Protein AF-A0A4Q2M142-F1 (afdb_monomer)

Radius of gyration: 20.96 Å; Cα contacts (8 Å, |Δi|>4): 551; chains: 1; bounding box: 57×45×63 Å

InterPro domains:
  IPR011201 Zinc-ribbon domain, bacteria [PF10005] (4-83)
  IPR031321 Uncharacterised conserved protein UCP012641, putative zinc-binding metallo-peptidase [PF15887] (95-340)
  IPR031321 Uncharacterised conserved protein UCP012641, putative zinc-binding metallo-peptidase [PIRSF012641] (1-343)

Sequence (344 aa):
MRIFACPGCSRVVYYDNLSCLACGTELAYDRENVALVAVVGERYRAAGGVRRRCMNTIAGCNWLTADDEASECFSCLLTRSRPVEGEQNIFDWLAETSHAKRWLIFQLDELGLPIVSHRDKPNGGLAFDLDATTDDHRVMIGHMNGVITIDLSEAQDSHREALRVLLGEAYRTMLGHFRHEIGHYYWMTLVASDPARLEAFRERFGDERQDYGQALTAHYSGGVAAWQHDHISQYATTHPWEDFAETFAHYLHICGTLQSAGAFGLSMAGPGEELGARGSLTSHPTLTPQSAASVRDILAEWQPLALALNLVNRSLGKGDLYPFTIADPVVEKLEYVHRLVSGR

Organism: NCBI:txid592376

Solvent-accessible surface area (backbone atoms only — not comparable to full-atom values): 18964 Å² total; per-residue (Å²): 86,64,71,42,53,36,76,84,77,62,46,84,37,54,79,81,42,55,44,39,94,86,80,64,46,35,30,28,33,35,76,91,76,73,39,56,40,68,39,64,82,60,40,35,82,50,97,93,44,61,28,21,53,23,70,52,53,72,37,64,47,39,34,39,22,68,74,55,90,82,37,52,14,74,69,56,62,29,45,77,41,61,79,90,72,80,58,71,66,58,42,52,20,41,19,54,46,42,46,32,50,48,51,49,51,52,53,38,56,74,54,67,49,91,83,53,41,25,88,82,33,74,86,58,12,41,29,30,36,40,41,64,53,49,100,92,40,80,62,77,66,47,71,57,70,30,33,34,35,45,46,32,52,49,57,40,65,70,54,32,51,51,48,25,60,74,72,69,48,92,76,78,48,64,49,54,51,55,34,26,51,49,24,49,44,45,41,58,72,70,23,71,83,35,72,70,49,39,50,60,42,33,79,71,48,40,72,68,86,55,60,63,70,59,32,49,50,48,53,77,73,49,77,89,68,96,33,66,65,61,32,67,43,72,67,27,72,40,39,29,60,41,32,47,10,47,42,39,19,48,51,50,51,52,55,38,48,37,26,27,35,16,55,73,65,46,65,41,82,39,76,62,74,85,69,72,65,92,72,84,45,35,22,74,40,45,67,66,81,66,71,86,56,52,60,67,58,55,44,53,37,41,53,36,47,46,51,48,50,21,52,54,31,42,75,72,76,43,67,58,81,62,86,64,54,82,28,71,55,33,50,55,49,41,39,52,49,49,28,66,57,58,75,100

Structure (mmCIF, N/CA/C/O backbone):
data_AF-A0A4Q2M142-F1
#
_entry.id   AF-A0A4Q2M142-F1
#
loop_
_atom_site.group_PDB
_atom_site.id
_atom_site.type_symbol
_atom_site.label_atom_id
_atom_site.label_alt_id
_atom_site.label_comp_id
_atom_site.label_asym_id
_atom_site.label_entity_id
_atom_site.label_seq_id
_atom_site.pdbx_PDB_ins_code
_atom_site.Cartn_x
_atom_site.Cartn_y
_atom_site.Cartn_z
_atom_site.occupancy
_atom_site.B_iso_or_equiv
_atom_site.auth_seq_id
_atom_site.auth_comp_id
_atom_site.auth_asym_id
_atom_site.auth_atom_id
_atom_site.pdbx_PDB_model_num
ATOM 1 N N . MET A 1 1 ? -8.307 2.666 -3.058 1.00 70.38 1 MET A N 1
ATOM 2 C CA . MET A 1 1 ? -9.146 3.099 -1.925 1.00 70.38 1 MET A CA 1
ATOM 3 C C . MET A 1 1 ? -10.568 2.673 -2.208 1.00 70.38 1 MET A C 1
ATOM 5 O O . MET A 1 1 ? -11.152 3.110 -3.193 1.00 70.38 1 MET A O 1
ATOM 9 N N . ARG A 1 2 ? -11.097 1.772 -1.383 1.00 76.19 2 ARG A N 1
ATOM 10 C CA . ARG A 1 2 ? -12.457 1.247 -1.514 1.00 76.19 2 ARG A CA 1
ATOM 11 C C . ARG A 1 2 ? -13.441 2.173 -0.793 1.00 76.19 2 ARG A C 1
ATOM 13 O O . ARG A 1 2 ? -13.097 2.750 0.238 1.00 76.19 2 ARG A O 1
ATOM 20 N N . ILE A 1 3 ? -14.649 2.308 -1.334 1.00 88.81 3 ILE A N 1
ATOM 21 C CA . ILE A 1 3 ? -15.764 2.982 -0.658 1.00 88.81 3 ILE A CA 1
ATOM 22 C C . ILE A 1 3 ? -16.661 1.965 0.042 1.00 88.81 3 ILE A C 1
ATOM 24 O O . ILE A 1 3 ? -16.737 0.804 -0.362 1.00 88.81 3 ILE A O 1
ATOM 28 N N . PHE A 1 4 ? -17.368 2.419 1.068 1.00 92.44 4 PHE A N 1
ATOM 29 C CA . PHE A 1 4 ? -18.295 1.612 1.853 1.00 92.44 4 PHE A CA 1
ATOM 30 C C . PHE A 1 4 ? -19.654 2.310 1.943 1.00 92.44 4 PHE A C 1
ATOM 32 O O . PHE A 1 4 ? -19.781 3.503 1.666 1.00 92.44 4 PHE A O 1
ATOM 39 N N . ALA A 1 5 ? -20.680 1.566 2.349 1.00 93.69 5 ALA A N 1
ATOM 40 C CA . ALA A 1 5 ? -22.002 2.113 2.628 1.00 93.69 5 ALA A CA 1
ATOM 41 C C . ALA A 1 5 ? -22.214 2.214 4.140 1.00 93.69 5 ALA A C 1
ATOM 43 O O . ALA A 1 5 ? -21.943 1.267 4.876 1.00 93.69 5 ALA A O 1
ATOM 44 N N . CYS A 1 6 ? -22.722 3.354 4.608 1.00 96.00 6 CYS A N 1
ATOM 45 C CA . CYS A 1 6 ? -23.055 3.538 6.011 1.00 96.00 6 CYS A CA 1
ATOM 46 C C . CYS A 1 6 ? -24.149 2.534 6.421 1.00 96.00 6 CYS A C 1
ATOM 48 O O . CYS A 1 6 ? -25.214 2.527 5.802 1.00 96.00 6 CYS A O 1
ATOM 50 N N . PRO A 1 7 ? -23.966 1.753 7.496 1.00 95.19 7 PRO A N 1
ATOM 51 C CA . PRO A 1 7 ? -24.975 0.797 7.955 1.00 95.19 7 PRO A CA 1
ATOM 52 C C . PRO A 1 7 ? -26.251 1.465 8.497 1.00 95.19 7 PRO A C 1
ATOM 54 O O . PRO A 1 7 ? -27.280 0.807 8.594 1.00 95.19 7 PRO A O 1
ATOM 57 N N . GLY A 1 8 ? -26.203 2.757 8.847 1.00 94.94 8 GLY A N 1
ATOM 58 C CA . GLY A 1 8 ? -27.357 3.505 9.356 1.00 94.94 8 GLY A CA 1
ATOM 59 C C . GLY A 1 8 ? -28.208 4.189 8.279 1.00 94.94 8 GLY A C 1
ATOM 60 O O . GLY A 1 8 ? -29.423 4.266 8.424 1.00 94.94 8 GLY A O 1
ATOM 61 N N . CYS A 1 9 ? -27.594 4.701 7.204 1.00 96.69 9 CYS A N 1
ATOM 62 C CA . CYS A 1 9 ? -28.306 5.484 6.177 1.00 96.69 9 CYS A CA 1
ATOM 63 C C . CYS A 1 9 ? -27.919 5.169 4.723 1.00 96.69 9 CYS A C 1
ATOM 65 O O . CYS A 1 9 ? -28.347 5.873 3.809 1.00 96.69 9 CYS A O 1
ATOM 67 N N . SER A 1 10 ? -27.070 4.164 4.500 1.00 96.00 10 SER A N 1
ATOM 68 C CA . SER A 1 10 ? -26.604 3.698 3.184 1.00 96.00 10 SER A CA 1
ATOM 69 C C . SER A 1 10 ? -25.860 4.724 2.323 1.00 96.00 10 SER A C 1
ATOM 71 O O . SER A 1 10 ? -25.532 4.432 1.175 1.00 96.00 10 SER A O 1
ATOM 73 N N . ARG A 1 11 ? -25.535 5.911 2.850 1.00 95.00 11 ARG A N 1
ATOM 74 C CA . ARG A 1 11 ? -24.665 6.860 2.146 1.00 95.00 11 ARG A CA 1
ATOM 75 C C . ARG A 1 11 ? -23.236 6.348 2.058 1.00 95.00 11 ARG A C 1
ATOM 77 O O . ARG A 1 11 ? -22.777 5.624 2.941 1.00 95.00 11 ARG A O 1
ATOM 84 N N . VAL A 1 12 ? -22.539 6.793 1.015 1.00 92.88 12 VAL A N 1
ATOM 85 C CA . VAL A 1 12 ? -21.111 6.534 0.836 1.00 92.88 12 VAL A CA 1
ATOM 86 C C . VAL A 1 12 ? -20.342 7.062 2.042 1.00 92.88 12 VAL A C 1
ATOM 88 O O . VAL A 1 12 ? -20.510 8.212 2.452 1.00 92.88 12 VAL A O 1
ATOM 91 N N . VAL A 1 13 ? -19.510 6.195 2.598 1.00 94.19 13 VAL A N 1
ATOM 92 C CA . VAL A 1 13 ? -18.534 6.492 3.640 1.00 94.19 13 VAL A CA 1
ATOM 93 C C . VAL A 1 13 ? -17.187 5.925 3.209 1.00 94.19 13 VAL A C 1
ATOM 95 O O . VAL A 1 13 ? -17.100 4.958 2.448 1.00 94.19 13 VAL A O 1
ATOM 98 N N . TYR A 1 14 ? -16.129 6.562 3.677 1.00 90.06 14 TYR A N 1
ATOM 99 C CA . TYR A 1 14 ? -14.757 6.200 3.368 1.00 90.06 14 TYR A CA 1
ATOM 100 C C . TYR A 1 14 ? -14.193 5.330 4.476 1.00 90.06 14 TYR A C 1
ATOM 102 O O . TYR A 1 14 ? -14.593 5.455 5.632 1.00 90.06 14 TYR A O 1
ATOM 110 N N . TYR A 1 15 ? -13.245 4.480 4.102 1.00 88.94 15 TYR A N 1
ATOM 111 C CA . TYR A 1 15 ? -12.571 3.516 4.968 1.00 88.94 15 TYR A CA 1
ATOM 112 C C . TYR A 1 15 ? -12.153 4.064 6.340 1.00 88.94 15 TYR A C 1
ATOM 114 O O . TYR A 1 15 ? -12.288 3.364 7.338 1.00 88.94 15 TYR A O 1
ATOM 122 N N . ASP A 1 16 ? -11.721 5.323 6.405 1.00 87.31 16 ASP A N 1
ATOM 123 C CA . ASP A 1 16 ? -11.182 5.949 7.619 1.00 87.31 16 ASP A CA 1
ATOM 124 C C . ASP A 1 16 ? -12.189 6.818 8.369 1.00 87.31 16 ASP A C 1
ATOM 126 O O . ASP A 1 16 ? -11.855 7.461 9.364 1.00 87.31 16 ASP A O 1
ATOM 130 N N . ASN A 1 17 ? -13.440 6.868 7.908 1.00 91.06 17 ASN A N 1
ATOM 131 C CA . ASN A 1 17 ? -14.470 7.592 8.631 1.00 91.06 17 ASN A CA 1
ATOM 132 C C . ASN A 1 17 ? -14.702 6.948 10.006 1.00 91.06 17 ASN A C 1
ATOM 134 O O . ASN A 1 17 ? -14.962 5.751 10.123 1.00 91.06 17 ASN A O 1
ATOM 138 N N . LEU A 1 18 ? -14.637 7.782 11.047 1.00 92.19 18 LEU A N 1
ATOM 139 C CA . LEU A 1 18 ? -15.003 7.434 12.423 1.00 92.19 18 LEU A CA 1
ATOM 140 C C . LEU A 1 18 ? -16.509 7.584 12.667 1.00 92.19 18 LEU A C 1
ATOM 142 O O . LEU A 1 18 ? -17.046 7.016 13.614 1.00 92.19 18 LEU A O 1
ATOM 146 N N . SER A 1 19 ? -17.190 8.358 11.824 1.00 94.81 19 SER A N 1
ATOM 147 C CA . SER A 1 19 ? -18.634 8.545 11.849 1.00 94.81 19 SER A CA 1
ATOM 148 C C . SER A 1 19 ? -19.161 8.919 10.464 1.00 94.81 19 SER A C 1
ATOM 150 O O . SER A 1 19 ? -18.437 9.431 9.606 1.00 94.81 19 SER A O 1
ATOM 152 N N . CYS A 1 20 ? -20.440 8.650 10.221 1.00 96.06 20 CYS A N 1
ATOM 153 C CA . CYS A 1 20 ? -21.113 9.095 9.013 1.00 96.06 20 CYS A CA 1
ATOM 154 C C . CYS A 1 20 ? -21.476 10.578 9.129 1.00 96.06 20 CYS A C 1
ATOM 156 O O . CYS A 1 20 ? -22.291 10.954 9.970 1.00 96.06 20 CYS A O 1
ATOM 158 N N . LEU A 1 21 ? -20.968 11.405 8.214 1.00 94.56 21 LEU A N 1
ATOM 159 C CA . LEU A 1 21 ? -21.246 12.848 8.198 1.00 94.56 21 LEU A CA 1
ATOM 160 C C . LEU A 1 21 ? -22.721 13.204 7.944 1.00 94.56 21 LEU A C 1
ATOM 162 O O . LEU A 1 21 ? -23.119 14.345 8.149 1.00 94.56 21 LEU A O 1
ATOM 166 N N . ALA A 1 22 ? -23.536 12.254 7.475 1.00 96.06 22 ALA A N 1
ATOM 167 C CA . ALA A 1 22 ? -24.938 12.506 7.155 1.00 96.06 22 ALA A CA 1
ATOM 168 C C . ALA A 1 22 ? -25.915 12.143 8.279 1.00 96.06 22 ALA A C 1
ATOM 170 O O . ALA A 1 22 ? -26.899 12.851 8.466 1.00 96.06 22 ALA A O 1
ATOM 171 N N . CYS A 1 23 ? -25.680 11.042 8.997 1.00 96.56 23 CYS A N 1
ATOM 172 C CA . CYS A 1 23 ? -26.588 10.561 10.047 1.00 96.56 23 CYS A CA 1
ATOM 173 C C . CYS A 1 23 ? -25.938 10.455 11.431 1.00 96.56 23 CYS A C 1
ATOM 175 O O . CYS A 1 23 ? -26.609 10.063 12.380 1.00 96.56 23 CYS A O 1
ATOM 177 N N . GLY A 1 24 ? -24.645 10.765 11.558 1.00 95.38 24 GLY A N 1
ATOM 178 C CA . GLY A 1 24 ? -23.914 10.734 12.826 1.00 95.38 24 GLY A CA 1
ATOM 179 C C . GLY A 1 24 ? -23.581 9.336 13.351 1.00 95.38 24 GLY A C 1
ATOM 180 O O . GLY A 1 24 ? -22.983 9.233 14.414 1.00 95.38 24 GLY A O 1
ATOM 181 N N . THR A 1 25 ? -23.937 8.263 12.635 1.00 95.44 25 THR A N 1
ATOM 182 C CA . THR A 1 25 ? -23.614 6.886 13.044 1.00 95.44 25 THR A CA 1
ATOM 183 C C . THR A 1 25 ? -22.111 6.732 13.224 1.00 95.44 25 THR A C 1
ATOM 185 O O . THR A 1 25 ? -21.372 6.965 12.270 1.00 95.44 25 THR A O 1
ATOM 188 N N . GLU A 1 26 ? -21.669 6.330 14.414 1.00 95.12 26 GLU A N 1
ATOM 189 C CA . GLU A 1 26 ? -20.270 6.000 14.683 1.00 95.12 26 GLU A CA 1
ATOM 190 C C . GLU A 1 26 ? -19.879 4.725 13.938 1.00 95.12 26 GLU A C 1
ATOM 192 O O . GLU A 1 26 ? -20.636 3.752 13.899 1.00 95.12 26 GLU A O 1
ATOM 197 N N . LEU A 1 27 ? -18.699 4.743 13.326 1.00 95.19 27 LEU A N 1
ATOM 198 C CA . LEU A 1 27 ? -18.222 3.703 12.429 1.00 95.19 27 LEU A CA 1
ATOM 199 C C . LEU A 1 27 ? -16.926 3.094 12.950 1.00 95.19 27 LEU A C 1
ATOM 201 O O . LEU A 1 27 ? -16.048 3.791 13.465 1.00 95.19 27 LEU A O 1
ATOM 205 N N . ALA A 1 28 ? -16.795 1.789 12.748 1.00 95.12 28 ALA A N 1
ATOM 206 C CA . ALA A 1 28 ? -15.539 1.077 12.904 1.00 95.12 28 ALA A CA 1
ATOM 207 C C . ALA A 1 28 ? -15.357 0.058 11.776 1.00 95.12 28 ALA A C 1
ATOM 209 O O . ALA A 1 28 ? -16.334 -0.470 11.245 1.00 95.12 28 ALA A O 1
ATOM 210 N N . TYR A 1 29 ? -14.110 -0.217 11.407 1.00 95.25 29 TYR A N 1
ATOM 211 C CA . TYR A 1 29 ? -13.764 -1.197 10.388 1.00 95.25 29 TYR A CA 1
ATOM 212 C C . TYR A 1 29 ? -13.650 -2.596 10.990 1.00 95.25 29 TYR A C 1
ATOM 214 O O . TYR A 1 29 ? -12.817 -2.852 11.864 1.00 95.25 29 TYR A O 1
ATOM 222 N N . ASP A 1 30 ? -14.480 -3.508 10.500 1.00 93.81 30 ASP A N 1
ATOM 223 C CA . ASP A 1 30 ? -14.404 -4.930 10.787 1.00 93.81 30 ASP A CA 1
ATOM 224 C C . ASP A 1 30 ? -13.603 -5.637 9.687 1.00 93.81 30 ASP A C 1
ATOM 226 O O . ASP A 1 30 ? -14.109 -5.867 8.586 1.00 93.81 30 ASP A O 1
ATOM 230 N N . ARG A 1 31 ? -12.351 -5.995 9.996 1.00 93.50 31 ARG A N 1
ATOM 231 C CA . ARG A 1 31 ? -11.437 -6.655 9.053 1.00 93.50 31 ARG A CA 1
ATOM 232 C C . ARG A 1 31 ? -11.961 -8.000 8.554 1.00 93.50 31 ARG A C 1
ATOM 234 O O . ARG A 1 31 ? -11.763 -8.310 7.389 1.00 93.50 31 ARG A O 1
ATOM 241 N N . GLU A 1 32 ? -12.621 -8.787 9.403 1.00 90.38 32 GLU A N 1
ATOM 242 C CA . GLU A 1 32 ? -13.073 -10.135 9.016 1.00 90.38 32 GLU A CA 1
ATOM 243 C C . GLU A 1 32 ? -14.214 -10.083 8.002 1.00 90.38 32 GLU A C 1
ATOM 245 O O . GLU A 1 32 ? -14.254 -10.875 7.068 1.00 90.38 32 GLU A O 1
ATOM 250 N N . ASN A 1 33 ? -15.117 -9.118 8.172 1.00 90.88 33 ASN A N 1
ATOM 251 C CA . ASN A 1 33 ? -16.269 -8.934 7.295 1.00 90.88 33 ASN A CA 1
ATOM 252 C C . ASN A 1 33 ? -16.010 -7.925 6.165 1.00 90.88 33 ASN A C 1
ATOM 254 O O . ASN A 1 33 ? -16.901 -7.692 5.350 1.00 90.88 33 ASN A O 1
ATOM 258 N N . VAL A 1 34 ? -14.820 -7.311 6.127 1.00 91.69 34 VAL A N 1
ATOM 259 C CA . VAL A 1 34 ? -14.422 -6.263 5.171 1.00 91.69 34 VAL A CA 1
ATOM 260 C C . VAL A 1 34 ? -15.503 -5.174 5.071 1.00 91.69 34 VAL A C 1
ATOM 262 O O . VAL A 1 34 ? -16.027 -4.868 3.997 1.00 91.69 34 VAL A O 1
ATOM 265 N N . ALA A 1 35 ? -15.890 -4.611 6.221 1.00 92.25 35 ALA A N 1
ATOM 266 C CA . ALA A 1 35 ? -17.031 -3.700 6.317 1.00 92.25 35 ALA A CA 1
ATOM 267 C C . ALA A 1 35 ? -16.822 -2.575 7.337 1.00 92.25 35 ALA A C 1
ATOM 269 O O . ALA A 1 35 ? -16.186 -2.764 8.372 1.00 92.25 35 ALA A O 1
ATOM 270 N N . LEU A 1 36 ? -17.436 -1.416 7.076 1.00 94.50 36 LEU A N 1
ATOM 271 C CA . LEU A 1 36 ? -17.673 -0.404 8.105 1.00 94.50 36 LEU A CA 1
ATOM 272 C C . LEU A 1 36 ? -19.000 -0.693 8.804 1.00 94.50 36 LEU A C 1
ATOM 274 O O . LEU A 1 36 ? -20.058 -0.713 8.174 1.00 94.50 36 LEU A O 1
ATOM 278 N N . VAL A 1 37 ? -18.934 -0.907 10.113 1.00 95.31 37 VAL A N 1
ATOM 279 C CA . VAL A 1 37 ? -20.073 -1.290 10.950 1.00 95.31 37 VAL A CA 1
ATOM 280 C C . VAL A 1 37 ? -20.431 -0.177 11.928 1.00 95.31 37 VAL A C 1
ATOM 282 O O . VAL A 1 37 ? -19.585 0.639 12.290 1.00 95.31 37 VAL A O 1
ATOM 285 N N . ALA A 1 38 ? -21.695 -0.146 12.353 1.00 95.00 38 ALA A N 1
ATOM 286 C CA . ALA A 1 38 ? -22.151 0.783 13.377 1.00 95.00 38 ALA A CA 1
ATOM 287 C C . ALA A 1 38 ? -21.672 0.293 14.743 1.00 95.00 38 ALA A C 1
ATOM 289 O O . ALA A 1 38 ? -21.958 -0.844 15.126 1.00 95.00 38 ALA A O 1
ATOM 290 N N . VAL A 1 39 ? -20.985 1.156 15.482 1.00 91.56 39 VAL A N 1
ATOM 291 C CA . VAL A 1 39 ? -20.601 0.892 16.873 1.00 9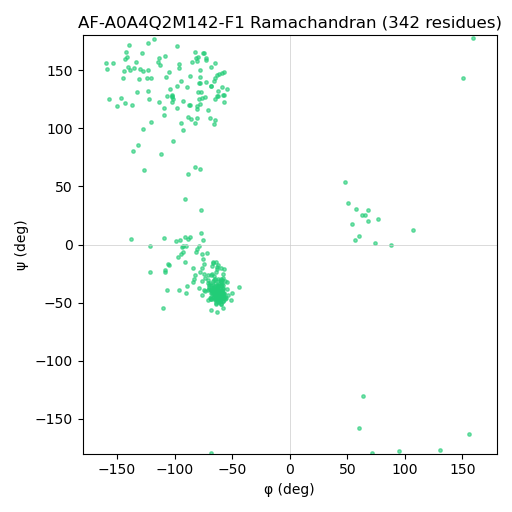1.56 39 VAL A CA 1
ATOM 292 C C . VAL A 1 39 ? -21.486 1.693 17.818 1.00 91.56 39 VAL A C 1
ATOM 294 O O . VAL A 1 39 ? -21.963 2.771 17.471 1.00 91.56 39 VAL A O 1
ATOM 297 N N . VAL A 1 40 ? -21.741 1.142 19.004 1.00 83.94 40 VAL A N 1
ATOM 298 C CA . VAL A 1 40 ? -22.431 1.854 20.086 1.00 83.94 40 VAL A CA 1
ATOM 299 C C . VAL A 1 40 ? -21.475 1.894 21.271 1.00 83.94 40 VAL A C 1
ATOM 301 O O . VAL A 1 40 ? -21.233 0.871 21.918 1.00 83.94 40 VAL A O 1
ATOM 304 N N . GLY A 1 41 ? -20.886 3.067 21.515 1.00 84.12 41 GLY A N 1
ATOM 305 C CA . GLY A 1 41 ? -19.723 3.195 22.389 1.00 84.12 41 GLY A CA 1
ATOM 306 C C . GLY A 1 41 ? -18.525 2.442 21.805 1.00 84.12 41 GLY A C 1
ATOM 307 O O . GLY A 1 41 ? -18.218 2.552 20.621 1.00 84.12 41 GLY A O 1
ATOM 308 N N . GLU A 1 42 ? -17.875 1.615 22.621 1.00 84.69 42 GLU A N 1
ATOM 309 C CA . GLU A 1 42 ? -16.646 0.915 22.223 1.00 84.69 42 GLU A CA 1
ATOM 310 C C . GLU A 1 42 ? -16.874 -0.478 21.629 1.00 84.69 42 GLU A C 1
ATOM 312 O O . GLU A 1 42 ? -15.903 -1.139 21.274 1.00 84.69 42 GLU A O 1
ATOM 317 N N . ARG A 1 43 ? -18.121 -0.964 21.540 1.00 89.12 43 ARG A N 1
ATOM 318 C CA . ARG A 1 43 ? -18.414 -2.365 21.194 1.00 89.12 43 ARG A CA 1
ATOM 319 C C . ARG A 1 43 ? -19.320 -2.521 19.976 1.00 89.12 43 ARG A C 1
ATOM 321 O O . ARG A 1 43 ? -20.207 -1.712 19.710 1.00 89.12 43 ARG A O 1
ATOM 328 N N . TYR A 1 44 ? -19.121 -3.637 19.285 1.00 89.12 44 TYR A N 1
ATOM 329 C CA . TYR A 1 44 ? -19.920 -4.124 18.167 1.00 89.12 44 TYR A CA 1
ATOM 330 C C . TYR A 1 44 ? -20.243 -5.603 18.375 1.00 89.12 44 TYR A C 1
ATOM 332 O O . TYR A 1 44 ? -19.358 -6.403 18.672 1.00 89.12 44 TYR A O 1
ATOM 340 N N . ARG A 1 45 ? -21.510 -5.995 18.217 1.00 87.81 45 ARG A N 1
ATOM 341 C CA . ARG A 1 45 ? -21.909 -7.407 18.257 1.00 87.81 45 ARG A CA 1
ATOM 342 C C . ARG A 1 45 ? -21.896 -7.966 16.836 1.00 87.81 45 ARG A C 1
ATOM 344 O O . ARG A 1 45 ? -22.860 -7.781 16.100 1.00 87.81 45 ARG A O 1
ATOM 351 N N . ALA A 1 46 ? -20.812 -8.647 16.479 1.00 83.06 46 ALA A N 1
ATOM 352 C CA . ALA A 1 46 ? -20.702 -9.395 15.234 1.00 83.06 46 ALA A CA 1
ATOM 353 C C . ALA A 1 46 ? -21.358 -10.782 15.377 1.00 83.06 46 ALA A C 1
ATOM 355 O O . ALA A 1 46 ? -21.595 -11.263 16.489 1.00 83.06 46 ALA A O 1
ATOM 356 N N . ALA A 1 47 ? -21.598 -11.464 14.253 1.00 78.81 47 ALA A N 1
ATOM 357 C CA . ALA A 1 47 ? -22.097 -12.843 14.260 1.00 78.81 47 ALA A CA 1
ATOM 358 C C . ALA A 1 47 ? -21.152 -13.810 15.008 1.00 78.81 47 ALA A C 1
ATOM 360 O O . ALA A 1 47 ? -21.617 -14.723 15.683 1.00 78.81 47 ALA A O 1
ATOM 361 N N . GLY A 1 48 ? -19.836 -13.568 14.939 1.00 78.19 48 GLY A N 1
ATOM 362 C CA . GLY A 1 48 ? -18.794 -14.364 15.602 1.00 78.19 48 GLY A CA 1
ATOM 363 C C . GLY A 1 48 ? -18.463 -13.958 17.044 1.00 78.19 48 GLY A C 1
ATOM 364 O O . GLY A 1 48 ? -17.503 -14.475 17.603 1.00 78.19 48 GLY A O 1
ATOM 365 N N . GLY A 1 49 ? -19.209 -13.026 17.649 1.00 85.69 49 GLY A N 1
ATOM 366 C CA . GLY A 1 49 ? -18.976 -12.567 19.021 1.00 85.69 49 GLY A CA 1
ATOM 367 C C . GLY A 1 49 ? -18.925 -11.049 19.165 1.00 85.69 49 GLY A C 1
ATOM 368 O O . GLY A 1 49 ? -19.149 -10.291 18.220 1.00 85.69 49 GLY A O 1
ATOM 369 N N . VAL A 1 50 ? -18.657 -10.592 20.387 1.00 89.81 50 VAL A N 1
ATOM 370 C CA . VAL A 1 50 ? -18.483 -9.164 20.667 1.00 89.81 50 VAL A CA 1
ATOM 371 C C . VAL A 1 50 ? -17.075 -8.750 20.250 1.00 89.81 50 VAL A C 1
ATOM 373 O O . VAL A 1 50 ? -16.093 -9.406 20.587 1.00 89.81 50 VAL A O 1
ATOM 376 N N . ARG A 1 51 ? -17.000 -7.660 19.495 1.00 91.81 51 ARG A N 1
ATOM 377 C CA . ARG A 1 51 ? -15.772 -6.963 19.123 1.00 91.81 51 ARG A CA 1
ATOM 378 C C . ARG A 1 51 ? -15.765 -5.595 19.763 1.00 91.81 51 ARG A C 1
ATOM 380 O O . ARG A 1 51 ? -16.819 -5.053 20.106 1.00 91.81 51 ARG A O 1
ATOM 387 N N . ARG A 1 52 ? -14.581 -5.014 19.866 1.00 92.06 52 ARG A N 1
ATOM 388 C CA . ARG A 1 52 ? -14.392 -3.673 20.409 1.00 92.06 52 ARG A CA 1
ATOM 389 C C . ARG A 1 52 ? -13.478 -2.830 19.541 1.00 92.06 52 ARG A C 1
ATOM 391 O O . ARG A 1 52 ? -12.684 -3.379 18.782 1.00 92.06 52 ARG A O 1
ATOM 398 N N . ARG A 1 53 ? -13.582 -1.507 19.640 1.00 92.81 53 ARG A N 1
ATOM 399 C CA . ARG A 1 53 ? -12.652 -0.599 18.961 1.00 92.81 53 ARG A CA 1
ATOM 400 C C . ARG A 1 53 ? -11.240 -0.794 19.505 1.00 92.81 53 ARG A C 1
ATOM 402 O O . ARG A 1 53 ? -11.041 -1.080 20.688 1.00 92.81 53 ARG A O 1
ATOM 409 N N . CYS A 1 54 ? -10.267 -0.628 18.619 1.00 93.38 54 CYS A N 1
ATOM 410 C CA . CYS A 1 54 ? -8.865 -0.557 18.993 1.00 93.38 54 CYS A CA 1
ATOM 411 C C . CYS A 1 54 ? -8.637 0.600 19.973 1.00 93.38 54 CYS A C 1
ATOM 413 O O . CYS A 1 54 ? -9.095 1.716 19.732 1.00 93.38 54 CYS A O 1
ATOM 415 N N . MET A 1 55 ? -7.862 0.360 21.029 1.00 91.44 55 MET A N 1
ATOM 416 C CA . MET A 1 55 ? -7.545 1.382 22.033 1.00 91.44 55 MET A CA 1
ATOM 417 C C . MET A 1 55 ? -6.677 2.532 21.502 1.00 91.44 55 MET A C 1
ATOM 419 O O . MET A 1 55 ? -6.532 3.557 22.163 1.00 91.44 55 MET A O 1
ATOM 423 N N . ASN A 1 56 ? -6.050 2.363 20.335 1.00 89.94 56 ASN A N 1
ATOM 424 C CA . ASN A 1 56 ? -5.076 3.309 19.808 1.00 89.94 56 ASN A CA 1
ATOM 425 C C . ASN A 1 56 ? -5.746 4.503 19.101 1.00 89.94 56 ASN A C 1
ATOM 427 O O . ASN A 1 56 ? -5.647 4.676 17.882 1.00 89.94 56 ASN A O 1
ATOM 431 N N . THR A 1 57 ? -6.442 5.321 19.887 1.00 85.94 57 THR A N 1
ATOM 432 C CA . THR A 1 57 ? -7.169 6.510 19.425 1.00 85.94 57 THR A CA 1
ATOM 433 C C . THR A 1 57 ? -6.236 7.624 18.958 1.00 85.94 57 THR A C 1
ATOM 435 O O . THR A 1 57 ? -6.562 8.299 17.988 1.00 85.94 57 THR A O 1
ATOM 438 N N . ILE A 1 58 ? -5.049 7.756 19.567 1.00 87.25 58 ILE A N 1
ATOM 439 C CA . ILE A 1 58 ? -4.002 8.711 19.150 1.00 87.25 58 ILE A CA 1
ATOM 440 C C . ILE A 1 58 ? -3.585 8.459 17.694 1.00 87.25 58 ILE A C 1
ATOM 442 O O . ILE A 1 58 ? -3.422 9.394 16.924 1.00 87.25 58 ILE A O 1
ATOM 446 N N . ALA A 1 59 ? -3.500 7.194 17.271 1.00 87.19 59 ALA A N 1
ATOM 447 C CA . ALA A 1 59 ? -3.213 6.820 15.884 1.00 87.19 59 ALA A CA 1
ATOM 448 C C . ALA A 1 59 ? -4.423 6.962 14.928 1.00 87.19 59 ALA A C 1
ATOM 450 O O . ALA A 1 59 ? -4.408 6.417 13.814 1.00 87.19 59 ALA A O 1
ATOM 451 N N . GLY A 1 60 ? -5.514 7.589 15.383 1.00 89.31 60 GLY A N 1
ATOM 452 C CA . GLY A 1 60 ? -6.771 7.715 14.645 1.00 89.31 60 GLY A CA 1
ATOM 453 C C . GLY A 1 60 ? -7.369 6.364 14.246 1.00 89.31 60 GLY A C 1
ATOM 454 O O . GLY A 1 60 ? -7.945 6.243 13.166 1.00 89.31 60 GLY A O 1
ATOM 455 N N . CYS A 1 61 ? -7.155 5.307 15.038 1.00 93.25 61 CYS A N 1
ATOM 456 C CA . CYS A 1 61 ? -7.555 3.961 14.643 1.00 93.25 61 CYS A CA 1
ATOM 457 C C . CYS A 1 61 ? -9.076 3.779 14.724 1.00 93.25 61 CYS A C 1
ATOM 459 O O . CYS A 1 61 ? -9.693 3.998 15.766 1.00 93.25 61 CYS A O 1
ATOM 461 N N . ASN A 1 62 ? -9.678 3.318 13.626 1.00 93.25 62 ASN A N 1
ATOM 462 C CA . ASN A 1 62 ? -11.097 2.973 13.561 1.00 93.25 62 ASN A CA 1
ATOM 463 C C . ASN A 1 62 ? -11.346 1.462 13.454 1.00 93.25 62 ASN A C 1
ATOM 465 O O . ASN A 1 62 ? -12.482 1.052 13.267 1.00 93.25 62 ASN A O 1
ATOM 469 N N . TRP A 1 63 ? -10.320 0.618 13.546 1.00 95.25 63 TRP A N 1
ATOM 470 C CA . TRP A 1 63 ? -10.487 -0.829 13.409 1.00 95.25 63 TRP A CA 1
ATOM 471 C C . TRP A 1 63 ? -11.041 -1.474 14.678 1.00 95.25 63 TRP A C 1
ATOM 473 O O . TRP A 1 63 ? -10.746 -1.048 15.798 1.00 95.25 63 TRP A O 1
ATOM 483 N N . LEU A 1 64 ? -11.779 -2.561 14.486 1.00 94.31 64 LEU A N 1
ATOM 484 C CA . LEU A 1 64 ? -12.201 -3.459 15.548 1.00 94.31 64 LEU A CA 1
ATOM 485 C C . LEU A 1 64 ? -11.130 -4.511 15.869 1.00 94.31 64 LEU A C 1
ATOM 487 O O . LEU A 1 64 ? -10.280 -4.854 15.045 1.00 94.31 64 LEU A O 1
ATOM 491 N N . THR A 1 65 ? -11.206 -5.036 17.085 1.00 93.12 65 THR A N 1
ATOM 492 C CA . THR A 1 65 ? -10.427 -6.165 17.594 1.00 93.12 65 THR A CA 1
ATOM 493 C C . THR A 1 65 ? -11.307 -7.078 18.453 1.00 93.12 65 THR A C 1
ATOM 495 O O . THR A 1 65 ? -12.471 -6.752 18.725 1.00 93.12 65 THR A O 1
ATOM 498 N N . ALA A 1 66 ? -10.781 -8.238 18.844 1.00 89.12 66 ALA A N 1
ATOM 499 C CA . ALA A 1 66 ? -11.451 -9.133 19.782 1.00 89.12 66 ALA A CA 1
ATOM 500 C C . ALA A 1 66 ? -11.715 -8.416 21.121 1.00 89.12 66 ALA A C 1
ATOM 502 O O . ALA A 1 66 ? -10.960 -7.531 21.520 1.00 89.12 66 ALA A O 1
ATOM 503 N N . ASP A 1 67 ? -12.804 -8.759 21.815 1.00 84.81 67 ASP A N 1
ATOM 504 C CA . ASP A 1 67 ? -13.103 -8.213 23.152 1.00 84.81 67 ASP A CA 1
ATOM 505 C C . ASP A 1 67 ? -12.237 -8.909 24.219 1.00 84.81 67 ASP A C 1
ATOM 507 O O . ASP A 1 67 ? -12.736 -9.653 25.060 1.00 84.81 67 ASP A O 1
ATOM 511 N N . ASP A 1 68 ? -10.919 -8.712 24.126 1.00 81.44 68 ASP A N 1
ATOM 512 C CA . ASP A 1 68 ? -9.908 -9.180 25.074 1.00 81.44 68 ASP A CA 1
ATOM 513 C C . ASP A 1 68 ? -9.140 -8.008 25.720 1.00 81.44 68 ASP A C 1
ATOM 515 O O . ASP A 1 68 ? -9.374 -6.827 25.423 1.00 81.44 68 ASP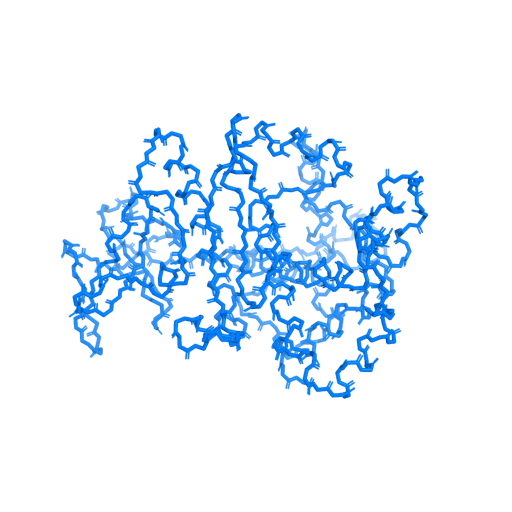 A O 1
ATOM 519 N N . GLU A 1 69 ? -8.245 -8.335 26.656 1.00 64.81 69 GLU A N 1
ATOM 520 C CA . GLU A 1 69 ? -7.473 -7.341 27.411 1.00 64.81 69 GLU A CA 1
ATOM 521 C C . GLU A 1 69 ? -6.399 -6.639 26.562 1.00 64.81 69 GLU A C 1
ATOM 523 O O . GLU A 1 69 ? -6.066 -5.484 26.837 1.00 64.81 69 GLU A O 1
ATOM 528 N N . ALA A 1 70 ? -5.894 -7.275 25.497 1.00 66.75 70 ALA A N 1
ATOM 529 C CA . ALA A 1 70 ? -4.807 -6.734 24.679 1.00 66.75 70 ALA A CA 1
ATOM 530 C C . ALA A 1 70 ? -5.239 -5.494 23.879 1.00 66.75 70 ALA A C 1
ATOM 532 O O . ALA A 1 70 ? -4.411 -4.631 23.605 1.00 66.75 70 ALA A O 1
ATOM 533 N N . SER A 1 71 ? -6.533 -5.365 23.560 1.00 76.25 71 SER A N 1
ATOM 534 C CA . SER A 1 71 ? -7.190 -4.143 23.053 1.00 76.25 71 SER A CA 1
ATOM 535 C C . SER A 1 71 ? -6.620 -3.508 21.763 1.00 76.25 71 SER A C 1
ATOM 537 O O . SER A 1 71 ? -7.108 -2.455 21.340 1.00 76.25 71 SER A O 1
ATOM 539 N N . GLU A 1 72 ? -5.619 -4.100 21.109 1.00 91.31 72 GLU A N 1
ATOM 540 C CA . GLU A 1 72 ? -5.051 -3.630 19.840 1.00 91.31 72 GLU A CA 1
ATOM 541 C C . GLU A 1 72 ? -5.645 -4.404 18.653 1.00 91.31 72 GLU A C 1
ATOM 543 O O . GLU A 1 72 ? -5.782 -5.626 18.688 1.00 91.31 72 GLU A O 1
ATOM 548 N N . CYS A 1 73 ? -6.005 -3.707 17.572 1.00 94.44 73 CYS A N 1
ATOM 549 C CA . CYS A 1 73 ? -6.392 -4.358 16.316 1.00 94.44 73 CYS A CA 1
ATOM 550 C C . CYS A 1 73 ? -5.176 -4.929 15.583 1.00 94.44 73 CYS A C 1
ATOM 552 O O . CYS A 1 73 ? -4.047 -4.512 15.828 1.00 94.44 73 CYS A O 1
ATOM 554 N N . PHE A 1 74 ? -5.413 -5.804 14.602 1.00 95.12 74 PHE A N 1
ATOM 555 C CA . PHE A 1 74 ? -4.348 -6.429 13.809 1.00 95.12 74 PHE A CA 1
ATOM 556 C C . PHE A 1 74 ? -3.327 -5.427 13.240 1.00 95.12 74 PHE A C 1
ATOM 558 O O . PHE A 1 74 ? -2.129 -5.657 13.333 1.00 95.12 74 PHE A O 1
ATOM 565 N N . SER A 1 75 ? -3.769 -4.270 12.733 1.00 95.94 75 SER A N 1
ATOM 566 C CA . SER A 1 75 ? -2.841 -3.238 12.249 1.00 95.94 75 SER A CA 1
ATOM 567 C C . SER A 1 75 ? -1.988 -2.626 13.364 1.00 95.94 75 SER A C 1
ATOM 569 O O . SER A 1 75 ? -0.779 -2.463 13.192 1.00 95.94 75 SER A O 1
ATOM 571 N N . CYS A 1 76 ? -2.581 -2.286 14.511 1.00 95.19 76 CYS A N 1
ATOM 572 C CA . CYS A 1 76 ? -1.844 -1.721 15.643 1.00 95.19 76 CYS A CA 1
ATOM 573 C C . CYS A 1 76 ? -0.905 -2.746 16.290 1.00 95.19 76 CYS A C 1
ATOM 575 O O . CYS A 1 76 ? 0.205 -2.372 16.641 1.00 95.19 76 CYS A O 1
ATOM 577 N N . LEU A 1 77 ? -1.290 -4.026 16.328 1.00 94.31 77 LEU A N 1
ATOM 578 C CA . LEU A 1 77 ? -0.453 -5.131 16.809 1.00 94.31 77 LEU A CA 1
ATOM 579 C C . LEU A 1 77 ? 0.858 -5.275 16.020 1.00 94.31 77 LEU A C 1
ATOM 581 O O . LEU A 1 77 ? 1.867 -5.700 16.585 1.00 94.31 77 LEU A O 1
ATOM 585 N N . LEU A 1 78 ? 0.856 -4.911 14.731 1.00 96.44 78 LEU A N 1
ATOM 586 C CA . LEU A 1 78 ? 2.060 -4.894 13.894 1.00 96.44 78 LEU A CA 1
ATOM 587 C C . LEU A 1 78 ? 2.985 -3.709 14.201 1.00 96.44 78 LEU A C 1
ATOM 589 O O . LEU A 1 78 ? 4.119 -3.716 13.742 1.00 96.44 78 LEU A O 1
ATOM 593 N N . THR A 1 79 ? 2.553 -2.692 14.954 1.00 95.75 79 THR A N 1
ATOM 594 C CA . THR A 1 79 ? 3.478 -1.660 15.440 1.00 95.75 79 THR A CA 1
ATOM 595 C C . THR A 1 79 ? 4.214 -2.179 16.667 1.00 95.75 79 THR A C 1
ATOM 597 O O . THR A 1 79 ? 3.602 -2.504 17.684 1.00 95.75 79 THR A O 1
ATOM 600 N N . ARG A 1 80 ? 5.539 -2.256 16.557 1.00 94.00 80 ARG A N 1
ATOM 601 C CA . ARG A 1 80 ? 6.432 -2.678 17.635 1.00 94.00 80 ARG A CA 1
ATOM 602 C C . ARG A 1 80 ? 6.894 -1.488 18.471 1.00 94.00 80 ARG A C 1
ATOM 604 O O . ARG A 1 80 ? 6.885 -1.593 19.693 1.00 94.00 80 ARG A O 1
ATOM 611 N N . SER A 1 81 ? 7.233 -0.373 17.826 1.00 92.94 81 SER A N 1
ATOM 612 C CA . SER A 1 81 ? 7.631 0.873 18.488 1.00 92.94 81 SER A CA 1
ATOM 613 C C . SER A 1 81 ? 6.880 2.077 17.922 1.00 92.94 81 SER A C 1
ATOM 615 O O . SER A 1 81 ? 6.597 2.126 16.723 1.00 92.94 81 SER A O 1
ATOM 617 N N . ARG A 1 82 ? 6.527 3.023 18.801 1.00 92.56 82 ARG A N 1
ATOM 618 C CA . ARG A 1 82 ? 5.953 4.335 18.468 1.00 92.56 82 ARG A CA 1
ATOM 619 C C . ARG A 1 82 ? 6.128 5.331 19.616 1.00 92.56 82 ARG A C 1
ATOM 621 O O . ARG A 1 82 ? 6.159 4.887 20.767 1.00 92.56 82 ARG A O 1
ATOM 628 N N . PRO A 1 83 ? 6.118 6.647 19.347 1.00 89.12 83 PRO A N 1
ATOM 629 C CA . PRO A 1 83 ? 6.045 7.649 20.401 1.00 89.12 83 PRO A CA 1
ATOM 630 C C . PRO A 1 83 ? 4.788 7.459 21.258 1.00 89.12 83 PRO A C 1
ATOM 632 O O . PRO A 1 83 ? 3.671 7.338 20.740 1.00 89.12 83 PRO A O 1
ATOM 635 N N . VAL A 1 84 ? 4.980 7.412 22.576 1.00 85.50 84 VAL A N 1
ATOM 636 C CA . VAL A 1 84 ? 3.902 7.382 23.586 1.00 85.50 84 VAL A CA 1
ATOM 637 C C . VAL A 1 84 ? 3.731 8.727 24.292 1.00 85.50 84 VAL A C 1
ATOM 639 O O . VAL A 1 84 ? 2.684 8.994 24.873 1.00 85.50 84 VAL A O 1
ATOM 642 N N . GLU A 1 85 ? 4.743 9.581 24.185 1.00 83.12 85 GLU A N 1
ATOM 643 C CA . GLU A 1 85 ? 4.799 10.952 24.676 1.00 83.12 85 GLU A CA 1
ATOM 644 C C . GLU A 1 85 ? 5.414 11.814 23.567 1.00 83.12 85 GLU A C 1
ATOM 646 O O . GLU A 1 85 ? 6.181 11.311 22.742 1.00 83.12 85 GLU A O 1
ATOM 651 N N . GLY A 1 86 ? 5.063 13.095 23.518 1.00 83.06 86 GLY A N 1
ATOM 652 C CA . GLY A 1 86 ? 5.544 14.002 22.482 1.00 83.06 86 GLY A CA 1
ATOM 653 C C . GLY A 1 86 ? 4.654 15.226 22.315 1.00 83.06 86 GLY A C 1
ATOM 654 O O . GLY A 1 86 ? 3.626 15.375 22.978 1.00 83.06 86 GLY A O 1
ATOM 655 N N . GLU A 1 87 ? 5.076 16.110 21.420 1.00 87.75 87 GLU A N 1
ATOM 656 C CA . GLU A 1 87 ? 4.290 17.261 20.986 1.00 87.75 87 GLU A CA 1
ATOM 657 C C . GLU A 1 87 ? 3.122 16.834 20.076 1.00 87.75 87 GLU A C 1
ATOM 659 O O . GLU A 1 87 ? 3.129 15.759 19.473 1.00 87.75 87 GLU A O 1
ATOM 664 N N . GLN A 1 88 ? 2.098 17.688 19.961 1.00 89.62 88 GLN A N 1
ATOM 665 C CA . GLN A 1 88 ? 0.874 17.373 19.210 1.00 89.62 88 GLN A CA 1
ATOM 666 C C . GLN A 1 88 ? 1.145 17.031 17.735 1.00 89.62 88 GLN A C 1
ATOM 668 O O . GLN A 1 88 ? 0.522 16.122 17.197 1.00 89.62 88 GLN A O 1
ATOM 673 N N . ASN A 1 89 ? 2.103 17.707 17.100 1.00 89.50 89 ASN A N 1
ATOM 674 C CA . ASN A 1 89 ? 2.516 17.428 15.722 1.00 89.50 89 ASN A CA 1
ATOM 675 C C . ASN A 1 89 ? 3.010 15.984 15.533 1.00 89.50 89 ASN A C 1
ATOM 677 O O . ASN A 1 89 ? 2.670 15.366 14.531 1.00 89.50 89 ASN A O 1
ATOM 681 N N . ILE A 1 90 ? 3.751 15.418 16.494 1.00 90.12 90 ILE A N 1
ATOM 682 C CA . ILE A 1 90 ? 4.215 14.022 16.434 1.00 90.12 90 ILE A CA 1
ATOM 683 C C . ILE A 1 90 ? 3.015 13.071 16.446 1.00 90.12 90 ILE A C 1
ATOM 685 O O . ILE A 1 90 ? 2.997 12.082 15.712 1.00 90.12 90 ILE A O 1
ATOM 689 N N . PHE A 1 91 ? 1.987 13.371 17.242 1.00 91.56 91 PHE A N 1
ATOM 690 C CA . PHE A 1 91 ? 0.760 12.575 17.264 1.00 91.56 91 PHE A CA 1
ATOM 691 C C . PHE A 1 91 ? -0.067 12.724 15.984 1.00 91.56 91 PHE A C 1
ATOM 693 O O . PHE A 1 91 ? -0.604 11.726 15.501 1.00 91.56 91 PHE A O 1
ATOM 700 N N . ASP A 1 92 ? -0.114 13.917 15.393 1.00 91.56 92 ASP A N 1
ATOM 701 C CA . ASP A 1 92 ? -0.768 14.140 14.101 1.00 91.56 92 ASP A CA 1
ATOM 702 C C . ASP A 1 92 ? -0.060 13.340 12.989 1.00 91.56 92 ASP A C 1
ATOM 704 O O . ASP A 1 92 ? -0.704 12.622 12.217 1.00 91.56 92 ASP A O 1
ATOM 708 N N . TRP A 1 93 ? 1.278 13.358 12.968 1.00 93.50 93 TRP A N 1
ATOM 709 C CA . TRP A 1 93 ? 2.090 12.546 12.056 1.00 93.50 93 TRP A CA 1
ATOM 710 C C . TRP A 1 93 ? 1.913 11.046 12.290 1.00 93.50 93 TRP A C 1
ATOM 712 O O . TRP A 1 93 ? 1.817 10.269 11.335 1.00 93.50 93 TRP A O 1
ATOM 722 N N . LEU A 1 94 ? 1.820 10.619 13.552 1.00 93.75 94 LEU A N 1
ATOM 723 C CA . LEU A 1 94 ? 1.531 9.233 13.906 1.00 93.75 94 LEU A CA 1
ATOM 724 C C . LEU A 1 94 ? 0.159 8.799 13.384 1.00 93.75 94 LEU A C 1
ATOM 726 O O . LEU A 1 94 ? 0.030 7.670 12.903 1.00 93.75 94 LEU A O 1
ATOM 730 N N . ALA A 1 95 ? -0.857 9.661 13.460 1.00 92.94 95 ALA A N 1
ATOM 731 C CA . ALA A 1 95 ? -2.191 9.374 12.947 1.00 92.94 95 ALA A CA 1
ATOM 732 C C . ALA A 1 95 ? -2.191 9.219 11.417 1.00 92.94 95 ALA A C 1
ATOM 734 O O . ALA A 1 95 ? -2.715 8.221 10.911 1.00 92.94 95 ALA A O 1
ATOM 735 N N . GLU A 1 96 ? -1.549 10.134 10.686 1.00 92.94 96 GLU A N 1
ATOM 736 C CA . GLU A 1 96 ? -1.422 10.064 9.222 1.00 92.94 96 GLU A CA 1
ATOM 737 C C . GLU A 1 96 ? -0.615 8.836 8.766 1.00 92.94 96 GLU A C 1
ATOM 739 O O . GLU A 1 96 ? -1.035 8.084 7.880 1.00 92.94 96 GLU A O 1
ATOM 744 N N . THR A 1 97 ? 0.508 8.562 9.430 1.00 95.19 97 THR A N 1
ATOM 745 C CA . THR A 1 97 ? 1.346 7.388 9.149 1.00 95.19 97 THR A CA 1
ATOM 746 C C . THR A 1 97 ? 0.592 6.094 9.438 1.00 95.19 97 THR A C 1
ATOM 748 O O . THR A 1 97 ? 0.576 5.163 8.629 1.00 95.19 97 THR A O 1
ATOM 751 N N . SER A 1 98 ? -0.114 6.033 10.568 1.00 95.44 98 SER A N 1
ATOM 752 C CA . SER A 1 98 ? -0.926 4.870 10.936 1.00 95.44 98 SER A CA 1
ATOM 753 C C . SER A 1 98 ? -2.083 4.646 9.966 1.00 95.44 98 SER A C 1
ATOM 755 O O . SER A 1 98 ? -2.451 3.499 9.704 1.00 95.44 98 SER A O 1
ATOM 757 N N . HIS A 1 99 ? -2.643 5.720 9.414 1.00 93.75 99 HIS A N 1
ATOM 758 C CA . HIS A 1 99 ? -3.643 5.674 8.359 1.00 93.75 99 HIS A CA 1
ATOM 759 C C . HIS A 1 99 ? -3.075 5.070 7.066 1.00 93.75 99 HIS A C 1
ATOM 761 O O . HIS A 1 99 ? -3.629 4.094 6.555 1.00 93.75 99 HIS A O 1
ATOM 767 N N . ALA A 1 100 ? -1.925 5.553 6.586 1.00 95.00 100 ALA A N 1
ATOM 768 C CA . ALA A 1 100 ? -1.246 4.975 5.424 1.00 95.00 100 ALA A CA 1
ATOM 769 C C . ALA A 1 100 ? -0.906 3.485 5.629 1.00 95.00 100 ALA A C 1
ATOM 771 O O . ALA A 1 100 ? -1.171 2.659 4.754 1.00 95.00 100 ALA A O 1
ATOM 772 N N . LYS A 1 101 ? -0.428 3.108 6.820 1.00 97.06 101 LYS A N 1
ATOM 773 C CA . LYS A 1 101 ? -0.176 1.705 7.178 1.00 97.06 101 LYS A CA 1
ATOM 774 C C . LYS A 1 101 ? -1.446 0.848 7.121 1.00 97.06 101 LYS A C 1
ATOM 776 O O . LYS A 1 101 ? -1.422 -0.260 6.589 1.00 97.06 101 LYS A O 1
ATOM 781 N N . ARG A 1 102 ? -2.576 1.325 7.662 1.00 96.12 102 ARG A N 1
ATOM 782 C CA . ARG A 1 102 ? -3.866 0.606 7.587 1.00 96.12 102 ARG A CA 1
ATOM 783 C C . ARG A 1 102 ? -4.339 0.431 6.148 1.00 96.12 102 ARG A C 1
ATOM 785 O O . ARG A 1 102 ? -4.919 -0.609 5.846 1.00 96.12 102 ARG A O 1
ATOM 792 N N . TRP A 1 103 ? -4.087 1.407 5.278 1.00 94.81 103 TRP A N 1
ATOM 793 C CA . TRP A 1 103 ? -4.362 1.283 3.847 1.00 94.81 103 TRP A CA 1
ATOM 794 C C . TRP A 1 103 ? -3.493 0.232 3.169 1.00 94.81 103 TRP A C 1
ATOM 796 O O . TRP A 1 103 ? -4.015 -0.554 2.379 1.00 94.81 103 TRP A O 1
ATOM 806 N N . LEU A 1 104 ? -2.199 0.189 3.496 1.00 96.75 104 LEU A N 1
ATOM 807 C CA . LEU A 1 104 ? -1.318 -0.869 3.016 1.00 96.75 104 LEU A CA 1
ATOM 808 C C . LEU A 1 104 ? -1.859 -2.239 3.443 1.00 96.75 104 LEU A C 1
ATOM 810 O O . LEU A 1 104 ? -2.095 -3.083 2.590 1.00 96.75 104 LEU A O 1
ATOM 814 N N . ILE A 1 105 ? -2.108 -2.451 4.738 1.00 97.00 105 ILE A N 1
ATOM 815 C CA . ILE A 1 105 ? -2.562 -3.754 5.255 1.00 97.00 105 ILE A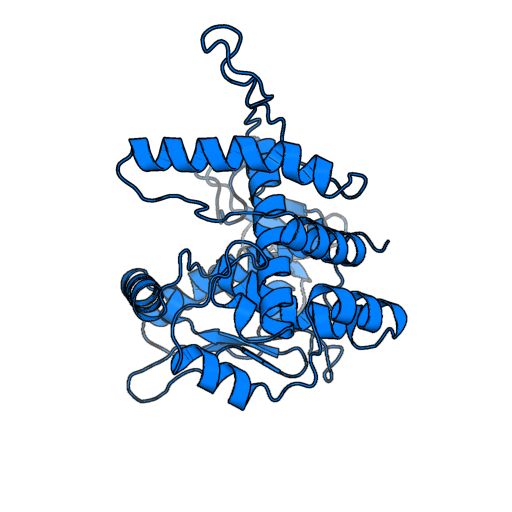 CA 1
ATOM 816 C C . ILE A 1 105 ? -3.884 -4.174 4.607 1.00 97.00 105 ILE A C 1
ATOM 818 O O . ILE A 1 105 ? -4.013 -5.317 4.186 1.00 97.00 105 ILE A O 1
ATOM 822 N N . PHE A 1 106 ? -4.833 -3.245 4.457 1.00 94.62 106 PHE A N 1
ATOM 823 C CA . PHE A 1 106 ? -6.079 -3.502 3.733 1.00 94.62 106 PHE A CA 1
ATOM 824 C C . PHE A 1 106 ? -5.823 -3.976 2.296 1.00 94.62 106 PHE A C 1
ATOM 826 O O . PHE A 1 106 ? -6.433 -4.936 1.835 1.00 94.62 106 PHE A O 1
ATOM 833 N N . GLN A 1 107 ? -4.906 -3.320 1.582 1.00 94.44 107 GLN A N 1
ATOM 834 C CA . GLN A 1 107 ? -4.556 -3.709 0.221 1.00 94.44 107 GLN A CA 1
ATOM 835 C C . GLN A 1 107 ? -3.902 -5.097 0.163 1.00 94.44 107 GLN A C 1
ATOM 837 O O . GLN A 1 107 ? -4.185 -5.859 -0.757 1.00 94.44 107 GLN A O 1
ATOM 842 N N . LEU A 1 108 ? -3.038 -5.427 1.124 1.00 95.75 108 LEU A N 1
ATOM 843 C CA . LEU A 1 108 ? -2.406 -6.744 1.212 1.00 95.75 108 LEU A CA 1
ATOM 844 C C . LEU A 1 108 ? -3.439 -7.848 1.489 1.00 95.75 108 LEU A C 1
ATOM 846 O O . LEU A 1 108 ? -3.376 -8.896 0.850 1.00 95.75 108 LEU A O 1
ATOM 850 N N . ASP A 1 109 ? -4.416 -7.583 2.366 1.00 94.38 109 ASP A N 1
ATOM 851 C CA . ASP A 1 109 ? -5.539 -8.489 2.640 1.00 94.38 109 ASP A CA 1
ATOM 852 C C . ASP A 1 109 ? -6.369 -8.754 1.372 1.00 94.38 109 ASP A C 1
ATOM 854 O O . ASP A 1 109 ? -6.653 -9.906 1.050 1.00 94.38 109 ASP A O 1
ATOM 858 N N . GLU A 1 110 ? -6.710 -7.710 0.606 1.00 90.88 110 GLU A N 1
ATOM 859 C CA . GLU A 1 110 ? -7.470 -7.847 -0.652 1.00 90.88 110 GLU A CA 1
ATOM 860 C C . GLU A 1 110 ? -6.694 -8.622 -1.728 1.00 90.88 110 GLU A C 1
ATOM 862 O O . GLU A 1 110 ? -7.294 -9.290 -2.570 1.00 90.88 110 GLU A O 1
ATOM 867 N N . LEU A 1 111 ? -5.360 -8.545 -1.710 1.00 92.62 111 LEU A N 1
ATOM 868 C CA . LEU A 1 111 ? -4.489 -9.331 -2.585 1.00 92.62 111 LEU A CA 1
ATOM 869 C C . LEU A 1 111 ? -4.255 -10.760 -2.070 1.00 92.62 111 LEU A C 1
ATOM 871 O O . LEU A 1 111 ? -3.644 -11.557 -2.778 1.00 92.62 111 LEU A O 1
ATOM 875 N N . GLY A 1 112 ? -4.728 -11.096 -0.866 1.00 92.81 112 GLY A N 1
ATOM 876 C CA . GLY A 1 112 ? -4.517 -12.403 -0.243 1.00 92.81 112 GLY A CA 1
ATOM 877 C C . GLY A 1 112 ? -3.064 -12.670 0.153 1.00 92.81 112 GLY A C 1
ATOM 878 O O . GLY A 1 112 ? -2.676 -13.828 0.320 1.00 92.81 112 GLY A O 1
ATOM 879 N N . LEU A 1 113 ? -2.246 -11.623 0.288 1.00 94.88 113 LEU A N 1
ATOM 880 C CA . LEU A 1 113 ? -0.845 -11.768 0.662 1.00 94.88 113 LEU A CA 1
ATOM 881 C C . LEU A 1 113 ? -0.718 -12.142 2.146 1.00 94.88 113 LEU A C 1
ATOM 883 O O . LEU A 1 113 ? -1.434 -11.598 2.990 1.00 94.88 113 LEU A O 1
ATOM 887 N N . PRO A 1 114 ? 0.210 -13.046 2.508 1.00 93.81 114 PRO A N 1
ATOM 888 C CA . PRO A 1 114 ? 0.388 -13.438 3.896 1.00 93.81 114 PRO A CA 1
ATOM 889 C C . PRO A 1 114 ? 0.950 -12.272 4.713 1.00 93.81 114 PRO A C 1
ATOM 891 O O . PRO A 1 114 ? 1.901 -11.604 4.299 1.00 93.81 114 PRO A O 1
ATOM 894 N N . ILE A 1 115 ? 0.386 -12.066 5.903 1.00 96.31 115 ILE A N 1
ATOM 895 C CA . ILE A 1 115 ? 0.881 -11.111 6.895 1.00 96.31 115 ILE A CA 1
ATOM 896 C C . ILE A 1 115 ? 1.042 -11.865 8.212 1.00 96.31 115 ILE A C 1
ATOM 898 O O . ILE A 1 115 ? 0.068 -12.115 8.922 1.00 96.31 115 ILE A O 1
ATOM 902 N N . VAL A 1 116 ? 2.275 -12.261 8.523 1.00 95.19 116 VAL A N 1
ATOM 903 C CA . VAL A 1 116 ? 2.612 -12.948 9.777 1.00 95.19 116 VAL A CA 1
ATOM 904 C C . VAL A 1 116 ? 3.261 -11.937 10.703 1.00 95.19 116 VAL A C 1
ATOM 906 O O . VAL A 1 116 ? 4.270 -11.353 10.325 1.00 95.19 116 VAL A O 1
ATOM 909 N N . SER A 1 117 ? 2.712 -11.724 11.898 1.00 95.19 117 SER A N 1
ATOM 910 C CA . SER A 1 117 ? 3.271 -10.758 12.847 1.00 95.19 117 SER A CA 1
ATOM 911 C C . SER A 1 117 ? 4.657 -11.185 13.328 1.00 95.19 117 SER A C 1
ATOM 913 O O . SER A 1 117 ? 4.902 -12.360 13.600 1.00 95.19 117 SER A O 1
ATOM 915 N N . HIS A 1 118 ? 5.553 -10.220 13.521 1.00 93.62 118 HIS A N 1
ATOM 916 C CA . HIS A 1 118 ? 6.824 -10.434 14.215 1.00 93.62 118 HIS A CA 1
ATOM 917 C C . HIS A 1 118 ? 6.623 -10.960 15.647 1.00 93.62 118 HIS A C 1
ATOM 919 O O . HIS A 1 118 ? 7.500 -11.631 16.185 1.00 93.62 118 HIS A O 1
ATOM 925 N N . ARG A 1 119 ? 5.475 -10.689 16.288 1.00 90.88 119 ARG A N 1
ATOM 926 C CA . ARG A 1 119 ? 5.156 -11.268 17.608 1.00 90.88 119 ARG A CA 1
ATOM 927 C C . ARG A 1 119 ? 5.012 -12.794 17.530 1.00 90.88 119 ARG A C 1
ATOM 929 O O . ARG A 1 119 ? 5.494 -13.489 18.418 1.00 90.88 119 ARG A O 1
ATOM 936 N N . ASP A 1 120 ? 4.423 -13.294 16.445 1.00 92.81 120 ASP A N 1
ATOM 937 C CA . ASP A 1 120 ? 4.212 -14.729 16.215 1.00 92.81 120 ASP A CA 1
ATOM 938 C C . ASP A 1 120 ? 5.452 -15.402 15.609 1.00 92.81 120 ASP A C 1
ATOM 940 O O . ASP A 1 120 ? 5.743 -16.566 15.885 1.00 92.81 120 ASP A O 1
ATOM 944 N N . LYS A 1 121 ? 6.210 -14.663 14.789 1.00 93.44 121 LYS A N 1
ATOM 945 C CA . LYS A 1 121 ? 7.456 -15.116 14.163 1.00 93.44 121 LYS A CA 1
ATOM 946 C C . LYS A 1 121 ? 8.562 -14.067 14.353 1.00 93.44 121 LYS A C 1
ATOM 948 O O . LYS A 1 121 ? 8.804 -13.279 13.442 1.00 93.44 121 LYS A O 1
ATOM 953 N N . PRO A 1 122 ? 9.291 -14.078 15.486 1.00 89.12 122 PRO A N 1
ATOM 954 C CA . PRO A 1 122 ? 10.325 -13.074 15.772 1.00 89.12 122 PRO A CA 1
ATOM 955 C C . PRO A 1 122 ? 11.476 -13.003 14.761 1.00 89.12 122 PRO A C 1
ATOM 957 O O . PRO A 1 122 ? 12.158 -11.994 14.682 1.00 89.12 122 PRO A O 1
ATOM 960 N N . ASN A 1 123 ? 11.690 -14.060 13.975 1.00 84.00 123 ASN A N 1
ATOM 961 C CA . ASN A 1 123 ? 12.718 -14.110 12.938 1.00 84.00 123 ASN A CA 1
ATOM 962 C C . ASN A 1 123 ? 12.052 -14.135 11.553 1.00 84.00 123 ASN A C 1
ATOM 964 O O . ASN A 1 123 ? 11.911 -15.199 10.941 1.00 84.00 123 ASN A O 1
ATOM 968 N N . GLY A 1 124 ? 11.594 -12.971 11.083 1.00 86.25 124 GLY A N 1
ATOM 969 C CA . GLY A 1 124 ? 11.028 -12.794 9.738 1.00 86.25 124 GLY A CA 1
ATOM 970 C C . GLY A 1 124 ? 9.509 -12.613 9.663 1.00 86.25 124 GLY A C 1
ATOM 971 O O . GLY A 1 124 ? 8.940 -12.730 8.579 1.00 86.25 124 GLY A O 1
ATOM 972 N N . GLY A 1 125 ? 8.828 -12.377 10.783 1.00 94.69 125 GLY A N 1
ATOM 973 C CA . GLY A 1 125 ? 7.484 -11.800 10.787 1.00 94.69 125 GLY A CA 1
ATOM 974 C C . GLY A 1 125 ? 7.533 -10.278 10.619 1.00 94.69 125 GLY A C 1
ATOM 975 O O . GLY A 1 125 ? 8.549 -9.649 10.902 1.00 94.69 125 GLY A O 1
ATOM 976 N N . LEU A 1 126 ? 6.431 -9.697 10.156 1.00 97.38 126 LEU A N 1
ATOM 977 C CA . LEU A 1 126 ? 6.280 -8.273 9.894 1.00 97.38 126 LEU A CA 1
ATOM 978 C C . LEU A 1 126 ? 6.085 -7.478 11.191 1.00 97.38 126 LEU A C 1
ATOM 980 O O . LEU A 1 126 ? 5.214 -7.802 12.005 1.00 97.38 126 LEU A O 1
ATOM 984 N N . ALA A 1 127 ? 6.848 -6.404 11.350 1.00 97.19 127 ALA A N 1
ATOM 985 C CA . ALA A 1 127 ? 6.603 -5.354 12.333 1.00 97.19 127 ALA A CA 1
ATOM 986 C C . ALA A 1 127 ? 6.926 -3.977 11.751 1.00 97.19 127 ALA A C 1
ATOM 988 O O . ALA A 1 127 ? 7.667 -3.865 10.781 1.00 97.19 127 ALA A O 1
ATOM 989 N N . PHE A 1 128 ? 6.390 -2.940 12.385 1.00 97.19 128 PHE A N 1
ATOM 990 C CA . PHE A 1 128 ? 6.664 -1.548 12.071 1.00 97.19 128 PHE A CA 1
ATOM 991 C C . PHE A 1 128 ? 7.213 -0.823 13.296 1.00 97.19 128 PHE A C 1
ATOM 993 O O . PHE A 1 128 ? 6.553 -0.801 14.341 1.00 97.19 128 PHE A O 1
ATOM 1000 N N . ASP A 1 129 ? 8.374 -0.200 13.145 1.00 95.62 129 ASP A N 1
ATOM 1001 C CA . ASP A 1 129 ? 8.871 0.814 14.066 1.00 95.62 129 ASP A CA 1
ATOM 1002 C C . ASP A 1 129 ? 8.548 2.182 13.466 1.00 95.62 129 ASP A C 1
ATOM 1004 O O . ASP A 1 129 ? 8.964 2.509 12.359 1.00 95.62 129 ASP A O 1
ATOM 1008 N N . LEU A 1 130 ? 7.728 2.954 14.170 1.00 94.69 130 LEU A N 1
ATOM 1009 C CA . LEU A 1 130 ? 7.330 4.291 13.754 1.00 94.69 130 LEU A CA 1
ATOM 1010 C C . LEU A 1 130 ? 8.024 5.264 14.691 1.00 94.69 130 LEU A C 1
ATOM 1012 O O . LEU A 1 130 ? 7.765 5.209 15.886 1.00 94.69 130 LEU A O 1
ATOM 1016 N N . ASP A 1 131 ? 8.891 6.132 14.196 1.00 89.12 131 ASP A N 1
ATOM 1017 C CA . ASP A 1 131 ? 9.588 7.092 15.056 1.00 89.12 131 ASP A CA 1
ATOM 1018 C C . ASP A 1 131 ? 9.753 8.430 14.345 1.00 89.12 131 ASP A C 1
ATOM 1020 O O . ASP A 1 131 ? 9.631 8.485 13.129 1.00 89.12 131 ASP A O 1
ATOM 1024 N N . ALA A 1 132 ? 9.970 9.518 15.074 1.00 84.50 132 ALA A N 1
ATOM 1025 C CA . ALA A 1 132 ? 10.104 10.848 14.488 1.00 84.50 132 ALA A CA 1
ATOM 1026 C C . ALA A 1 132 ? 11.561 11.311 14.517 1.00 84.50 132 ALA A C 1
ATOM 1028 O O . ALA A 1 132 ? 12.178 11.359 15.583 1.00 84.50 132 ALA A O 1
ATOM 1029 N N . THR A 1 133 ? 12.093 11.728 13.366 1.00 81.50 133 THR A N 1
ATOM 1030 C CA . THR A 1 133 ? 13.347 12.489 13.352 1.00 81.50 133 THR A CA 1
ATOM 1031 C C . THR A 1 133 ? 13.164 13.813 14.101 1.00 81.50 133 THR A C 1
ATOM 1033 O O . THR A 1 133 ? 12.211 14.559 13.871 1.00 81.50 133 THR A O 1
ATOM 1036 N N . THR A 1 134 ? 14.108 14.110 14.988 1.00 76.12 134 THR A N 1
ATOM 1037 C CA . THR A 1 134 ? 14.249 15.367 15.728 1.00 76.12 134 THR A CA 1
ATOM 1038 C C . THR A 1 134 ? 15.631 15.972 15.461 1.00 76.12 134 THR A C 1
ATOM 1040 O O . THR A 1 134 ? 16.485 15.349 14.826 1.00 76.12 134 THR A O 1
ATOM 1043 N N . ASP A 1 135 ? 15.884 17.186 15.953 1.00 73.19 135 ASP A N 1
ATOM 1044 C CA . ASP A 1 135 ? 17.191 17.839 15.788 1.00 73.19 135 ASP A CA 1
ATOM 1045 C C . ASP A 1 135 ? 18.347 17.021 16.403 1.00 73.19 135 ASP A C 1
ATOM 1047 O O . ASP A 1 135 ? 19.457 17.016 15.868 1.00 73.19 135 ASP A O 1
ATOM 1051 N N . ASP A 1 136 ? 18.069 16.274 17.478 1.00 72.00 136 ASP A N 1
ATOM 1052 C CA . ASP A 1 136 ? 19.052 15.466 18.211 1.00 72.00 136 ASP A CA 1
ATOM 1053 C C . ASP A 1 136 ? 19.059 13.980 17.800 1.00 72.00 136 ASP A C 1
ATOM 1055 O O . ASP A 1 136 ? 19.959 13.228 18.189 1.00 72.00 136 ASP A O 1
ATOM 1059 N N . HIS A 1 137 ? 18.072 13.526 17.019 1.00 74.56 137 HIS A N 1
ATOM 1060 C CA . HIS A 1 137 ? 17.909 12.121 16.647 1.00 74.56 137 HIS A CA 1
ATOM 1061 C C . HIS A 1 137 ? 17.410 11.962 15.211 1.00 74.56 137 HIS A C 1
ATOM 1063 O O . HIS A 1 137 ? 16.322 12.411 14.875 1.00 74.56 137 HIS A O 1
ATOM 1069 N N . ARG A 1 138 ? 18.167 11.250 14.368 1.00 77.44 138 ARG A N 1
ATOM 1070 C CA . ARG A 1 138 ? 17.719 10.875 13.020 1.00 77.44 138 ARG A CA 1
ATOM 1071 C C . ARG A 1 138 ? 17.273 9.426 12.974 1.00 77.44 138 ARG A C 1
ATOM 1073 O O . ARG A 1 138 ? 18.042 8.531 13.330 1.00 77.44 138 ARG A O 1
ATOM 1080 N N . VAL A 1 139 ? 16.073 9.213 12.452 1.00 77.06 139 VAL A N 1
ATOM 1081 C CA . VAL A 1 139 ? 15.532 7.883 12.196 1.00 77.06 139 VAL A CA 1
ATOM 1082 C C . VAL A 1 139 ? 16.147 7.342 10.910 1.00 77.06 139 VAL A C 1
ATOM 1084 O O . VAL A 1 139 ? 16.097 7.977 9.858 1.00 77.06 139 VAL A O 1
ATOM 1087 N N . MET A 1 140 ? 16.746 6.155 10.994 1.00 77.38 140 MET A N 1
ATOM 1088 C CA . MET A 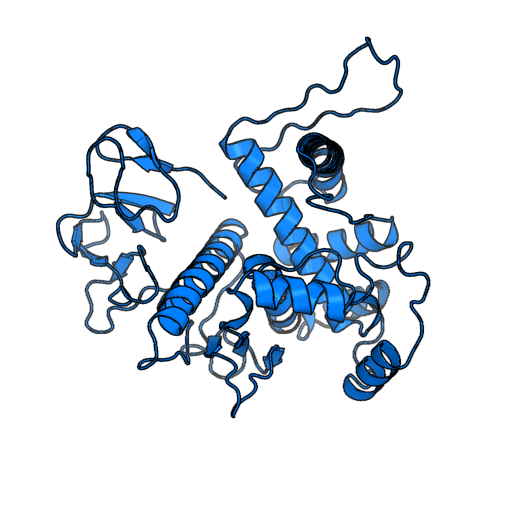1 140 ? 17.201 5.423 9.815 1.00 77.38 140 MET A CA 1
ATOM 1089 C C . MET A 1 140 ? 16.060 4.552 9.306 1.00 77.38 140 MET A C 1
ATOM 1091 O O . MET A 1 140 ? 15.673 3.573 9.945 1.00 77.38 140 MET A O 1
ATOM 1095 N N . ILE A 1 141 ? 15.531 4.940 8.156 1.00 76.75 141 ILE A N 1
ATOM 1096 C CA . ILE A 1 141 ? 14.451 4.241 7.471 1.00 76.75 141 ILE A CA 1
ATOM 1097 C C . ILE A 1 141 ? 15.022 3.019 6.751 1.00 76.75 141 ILE A C 1
ATOM 1099 O O . ILE A 1 141 ? 16.150 3.047 6.251 1.00 76.75 141 ILE A O 1
ATOM 1103 N N . GLY A 1 142 ? 14.250 1.941 6.731 1.00 78.62 142 GLY A N 1
ATOM 1104 C CA . GLY A 1 142 ? 14.546 0.753 5.952 1.00 78.62 142 GLY A CA 1
ATOM 1105 C C . GLY A 1 142 ? 13.879 -0.476 6.543 1.00 78.62 142 GLY A C 1
ATOM 1106 O O . GLY A 1 142 ? 13.003 -0.391 7.408 1.00 78.62 142 GLY A O 1
ATOM 1107 N N . HIS A 1 143 ? 14.363 -1.638 6.124 1.00 82.88 143 HIS A N 1
ATOM 1108 C CA . HIS A 1 143 ? 13.880 -2.924 6.591 1.00 82.88 143 HIS A CA 1
ATOM 1109 C C . HIS A 1 143 ? 15.024 -3.770 7.164 1.00 82.88 143 HIS A C 1
ATOM 1111 O O . HIS A 1 143 ? 16.147 -3.776 6.662 1.00 82.88 143 HIS A O 1
ATOM 1117 N N . MET A 1 144 ? 14.740 -4.529 8.221 1.00 83.56 144 MET A N 1
ATOM 1118 C CA . MET A 1 144 ? 15.685 -5.482 8.802 1.00 83.56 144 MET A CA 1
ATOM 1119 C C . MET A 1 144 ? 14.933 -6.652 9.433 1.00 83.56 144 MET A C 1
ATOM 1121 O O . MET A 1 144 ? 14.152 -6.466 10.364 1.00 83.56 144 MET A O 1
ATOM 1125 N N . ASN A 1 145 ? 15.174 -7.877 8.954 1.00 82.81 145 ASN A N 1
ATOM 1126 C CA . ASN A 1 145 ? 14.585 -9.112 9.500 1.00 82.81 145 ASN A CA 1
ATOM 1127 C C . ASN A 1 145 ? 13.049 -9.078 9.671 1.00 82.81 145 ASN A C 1
ATOM 1129 O O . ASN A 1 145 ? 12.504 -9.671 10.601 1.00 82.81 145 ASN A O 1
ATOM 1133 N N . GLY A 1 146 ? 12.350 -8.403 8.753 1.00 87.25 146 GLY A N 1
ATOM 1134 C CA . GLY A 1 146 ? 10.893 -8.243 8.772 1.00 87.25 146 GLY A CA 1
ATOM 1135 C C . GLY A 1 146 ? 10.378 -7.037 9.562 1.00 87.25 146 GLY A C 1
ATOM 1136 O O . GLY A 1 146 ? 9.177 -6.788 9.581 1.00 87.25 146 GLY A O 1
ATOM 1137 N N . VAL A 1 147 ? 11.262 -6.251 10.171 1.00 93.81 147 VAL A N 1
ATOM 1138 C CA . VAL A 1 147 ? 10.908 -4.970 10.787 1.00 93.81 147 VAL A CA 1
ATOM 1139 C C . VAL A 1 147 ? 11.108 -3.860 9.768 1.00 93.81 147 VAL A C 1
ATOM 1141 O O . VAL A 1 147 ? 12.211 -3.715 9.253 1.00 93.81 147 VAL A O 1
ATOM 1144 N N . ILE A 1 148 ? 10.062 -3.086 9.502 1.00 94.69 148 ILE A N 1
ATOM 1145 C CA . ILE A 1 148 ? 10.088 -1.884 8.668 1.00 94.69 148 ILE A CA 1
ATOM 1146 C C . ILE A 1 148 ? 10.115 -0.659 9.583 1.00 94.69 148 ILE A C 1
ATOM 1148 O O . ILE A 1 148 ? 9.230 -0.503 10.425 1.00 94.69 148 ILE A O 1
ATOM 1152 N N . THR A 1 149 ? 11.089 0.222 9.404 1.00 93.88 149 THR A N 1
ATOM 1153 C CA . THR A 1 149 ? 11.194 1.482 10.147 1.00 93.88 149 THR A CA 1
ATOM 1154 C C . THR A 1 149 ? 10.733 2.637 9.271 1.00 93.88 149 THR A C 1
ATOM 1156 O O . THR A 1 149 ? 11.239 2.792 8.166 1.00 93.88 149 THR A O 1
ATOM 1159 N N . ILE A 1 150 ? 9.802 3.458 9.761 1.00 92.88 150 ILE A N 1
ATOM 1160 C CA . ILE A 1 150 ? 9.283 4.640 9.058 1.00 92.88 150 ILE A CA 1
ATOM 1161 C C . ILE A 1 150 ? 9.494 5.883 9.917 1.00 92.88 150 ILE A C 1
ATOM 1163 O O . ILE A 1 150 ? 9.129 5.896 11.096 1.00 92.88 150 ILE A O 1
ATOM 1167 N N . ASP A 1 151 ? 10.024 6.935 9.296 1.00 90.62 151 ASP A N 1
ATOM 1168 C CA . ASP A 1 151 ? 10.116 8.258 9.904 1.00 90.62 151 ASP A CA 1
ATOM 1169 C C . ASP A 1 151 ? 8.774 8.999 9.796 1.00 90.62 151 ASP A C 1
ATOM 1171 O O . ASP A 1 151 ? 8.293 9.322 8.708 1.00 90.62 151 ASP A O 1
ATOM 1175 N N . LEU A 1 152 ? 8.171 9.291 10.946 1.00 90.31 152 LEU A N 1
ATOM 1176 C CA . LEU A 1 152 ? 6.923 10.033 11.078 1.00 90.31 152 LEU A CA 1
ATOM 1177 C C . LEU A 1 152 ? 7.020 11.443 10.490 1.00 90.31 152 LEU A C 1
ATOM 1179 O O . LEU A 1 152 ? 6.012 11.958 10.008 1.00 90.31 152 LEU A O 1
ATOM 1183 N N . SER A 1 153 ? 8.202 12.066 10.491 1.00 84.94 153 SER A N 1
ATOM 1184 C CA . SER A 1 153 ? 8.379 13.421 9.957 1.00 84.94 153 SER A CA 1
ATOM 1185 C C . SER A 1 153 ? 8.083 13.513 8.452 1.00 84.94 153 SER A C 1
ATOM 1187 O O . SER A 1 153 ? 7.724 14.583 7.957 1.00 84.94 153 SER A O 1
ATOM 1189 N N . GLU A 1 154 ? 8.089 12.390 7.720 1.00 83.00 154 GLU A N 1
ATOM 1190 C CA . GLU A 1 154 ? 7.650 12.339 6.320 1.00 83.00 154 GLU A CA 1
ATOM 1191 C C . GLU A 1 154 ? 6.147 12.607 6.126 1.00 83.00 154 GLU A C 1
ATOM 1193 O O . GLU A 1 154 ? 5.710 12.907 5.008 1.00 83.00 154 GLU A O 1
ATOM 1198 N N . ALA A 1 155 ? 5.337 12.543 7.187 1.00 80.12 155 ALA A N 1
ATOM 1199 C CA . ALA A 1 155 ? 3.945 12.986 7.133 1.00 80.12 155 ALA A CA 1
ATOM 1200 C C . ALA A 1 155 ? 3.851 14.508 6.910 1.00 80.12 155 ALA A C 1
ATOM 1202 O O . ALA A 1 155 ? 2.911 14.993 6.288 1.00 80.12 155 ALA A O 1
ATOM 1203 N N . GLN A 1 156 ? 4.859 15.285 7.323 1.00 83.25 156 GLN A N 1
ATOM 1204 C CA . GLN A 1 156 ? 4.868 16.726 7.099 1.00 83.25 156 GLN A CA 1
ATOM 1205 C C . GLN A 1 156 ? 5.093 17.066 5.616 1.00 83.25 156 GLN A C 1
ATOM 1207 O O . GLN A 1 156 ? 6.176 16.861 5.069 1.00 83.25 156 GLN A O 1
ATOM 1212 N N . ASP A 1 157 ? 4.095 17.690 4.982 1.00 75.44 157 ASP A N 1
ATOM 1213 C CA . ASP A 1 157 ? 4.120 18.061 3.558 1.00 75.44 157 ASP A CA 1
ATOM 1214 C C . ASP A 1 157 ? 5.374 18.834 3.133 1.00 75.44 157 ASP A C 1
ATOM 1216 O O . ASP A 1 157 ? 6.001 18.495 2.131 1.00 75.44 157 ASP A O 1
ATOM 1220 N N . SER A 1 158 ? 5.763 19.862 3.894 1.00 72.00 158 SER A N 1
ATOM 1221 C CA . SER A 1 158 ? 6.929 20.692 3.570 1.00 72.00 158 SER A CA 1
ATOM 1222 C C . SER A 1 158 ? 8.243 19.922 3.665 1.00 72.00 158 SER A C 1
ATOM 1224 O O . SER A 1 158 ? 9.131 20.128 2.841 1.00 72.00 158 SER A O 1
ATOM 1226 N N . HIS A 1 159 ? 8.366 19.038 4.657 1.00 72.50 159 HIS A N 1
ATOM 1227 C CA . HIS A 1 159 ? 9.544 18.197 4.834 1.00 72.50 159 HIS A CA 1
ATOM 1228 C C . HIS A 1 159 ? 9.637 17.162 3.711 1.00 72.50 159 HIS A C 1
ATOM 1230 O O . HIS A 1 159 ? 10.672 17.040 3.059 1.00 72.50 159 HIS A O 1
ATOM 1236 N N . ARG A 1 160 ? 8.525 16.487 3.412 1.00 80.31 160 ARG A N 1
ATOM 1237 C CA . ARG A 1 160 ? 8.443 15.487 2.347 1.00 80.31 160 ARG A CA 1
ATOM 1238 C C . ARG A 1 160 ? 8.715 16.078 0.968 1.00 80.31 160 ARG A C 1
ATOM 1240 O O . ARG A 1 160 ? 9.426 15.464 0.181 1.00 80.31 160 ARG A O 1
ATOM 1247 N N . GLU A 1 161 ? 8.191 17.266 0.676 1.00 76.00 161 GLU A N 1
ATOM 1248 C CA . GLU A 1 161 ? 8.468 17.963 -0.584 1.00 76.00 161 GLU A CA 1
ATOM 1249 C C . GLU A 1 161 ? 9.935 18.407 -0.673 1.00 76.00 161 GLU A C 1
ATOM 1251 O O . GLU A 1 161 ? 10.556 18.270 -1.727 1.00 76.00 161 GLU A O 1
ATOM 1256 N N . ALA A 1 162 ? 10.523 18.875 0.435 1.00 69.62 162 ALA A N 1
ATOM 1257 C CA . ALA A 1 162 ? 11.944 19.204 0.487 1.00 69.62 162 ALA A CA 1
ATOM 1258 C C . ALA A 1 162 ? 12.826 17.968 0.250 1.00 69.62 162 ALA A C 1
ATOM 1260 O O . ALA A 1 162 ? 13.762 18.049 -0.543 1.00 69.62 162 ALA A O 1
ATOM 1261 N N . LEU A 1 163 ? 12.505 16.825 0.869 1.00 71.56 163 LEU A N 1
ATOM 1262 C CA . LEU A 1 163 ? 13.182 15.549 0.620 1.00 71.56 163 LEU A CA 1
ATOM 1263 C C . LEU A 1 163 ? 13.027 15.100 -0.830 1.00 71.56 163 LEU A C 1
ATOM 1265 O O . LEU A 1 163 ? 14.018 14.757 -1.465 1.00 71.56 163 LEU A O 1
ATOM 1269 N N . ARG A 1 164 ? 11.809 15.167 -1.378 1.00 82.44 164 ARG A N 1
ATOM 1270 C CA . ARG A 1 164 ? 11.528 14.814 -2.773 1.00 82.44 164 ARG A CA 1
ATOM 1271 C C . ARG A 1 164 ? 12.415 15.614 -3.730 1.00 82.44 164 ARG A C 1
ATOM 1273 O O . ARG A 1 164 ? 13.005 15.050 -4.645 1.00 82.44 164 ARG A O 1
ATOM 1280 N N . VAL A 1 165 ? 12.532 16.926 -3.516 1.00 73.31 165 VAL A N 1
ATOM 1281 C CA . VAL A 1 165 ? 13.398 17.796 -4.327 1.00 73.31 165 VAL A CA 1
ATOM 1282 C C . VAL A 1 165 ? 14.878 17.486 -4.095 1.00 73.31 165 VAL A C 1
ATOM 1284 O O . VAL A 1 165 ? 15.625 17.381 -5.065 1.00 73.31 165 VAL A O 1
ATOM 1287 N N . LEU A 1 166 ? 15.300 17.321 -2.837 1.00 66.94 166 LEU A N 1
ATOM 1288 C CA . LEU A 1 166 ? 16.686 17.030 -2.458 1.00 66.94 166 LEU A CA 1
ATOM 1289 C C . LEU A 1 166 ? 17.193 15.723 -3.079 1.00 66.94 166 LEU A C 1
ATOM 1291 O O . LEU A 1 166 ? 18.328 15.668 -3.546 1.00 66.94 166 LEU A O 1
ATOM 1295 N N . LEU A 1 167 ? 16.349 14.692 -3.084 1.00 72.44 167 LEU A N 1
ATOM 1296 C CA . LEU A 1 167 ? 16.661 13.355 -3.587 1.00 72.44 167 LEU A CA 1
ATOM 1297 C C . LEU A 1 167 ? 16.329 13.188 -5.078 1.00 72.44 167 LEU A C 1
ATOM 1299 O O . LEU A 1 167 ? 16.580 12.132 -5.649 1.00 72.44 167 LEU A O 1
ATOM 1303 N N . GLY A 1 168 ? 15.783 14.223 -5.730 1.00 66.38 168 GLY A N 1
ATOM 1304 C CA . GLY A 1 168 ? 15.411 14.170 -7.146 1.00 66.38 168 GLY A CA 1
ATOM 1305 C C . GLY A 1 168 ? 14.272 13.188 -7.449 1.00 66.38 168 GLY A C 1
ATOM 1306 O O . GLY A 1 168 ? 14.158 12.695 -8.570 1.00 66.38 168 GLY A O 1
ATOM 1307 N N . GLU A 1 169 ? 13.422 12.898 -6.467 1.00 78.06 169 GLU A N 1
ATOM 1308 C CA . GLU A 1 169 ? 12.331 11.937 -6.589 1.00 78.06 169 GLU A CA 1
ATOM 1309 C C . GLU A 1 169 ? 11.137 12.539 -7.345 1.00 78.06 169 GLU A C 1
ATOM 1311 O O . GLU A 1 169 ? 10.723 13.688 -7.150 1.00 78.06 169 GLU A O 1
ATOM 1316 N N . ALA A 1 170 ? 10.523 11.742 -8.217 1.00 66.69 170 ALA A N 1
ATOM 1317 C CA . ALA A 1 170 ? 9.350 12.179 -8.971 1.00 66.69 170 ALA A CA 1
ATOM 1318 C C . ALA A 1 170 ? 8.062 12.147 -8.125 1.00 66.69 170 ALA A C 1
ATOM 1320 O O . ALA A 1 170 ? 7.106 12.865 -8.417 1.00 66.69 170 ALA A O 1
ATOM 1321 N N . TYR A 1 171 ? 8.035 11.329 -7.069 1.00 70.19 171 TYR A N 1
ATOM 1322 C CA . TYR A 1 171 ? 6.859 11.071 -6.245 1.00 70.19 171 TYR A CA 1
ATOM 1323 C C . TYR A 1 171 ? 7.287 10.589 -4.854 1.00 70.19 171 TYR A C 1
ATOM 1325 O O . TYR A 1 171 ? 7.981 9.585 -4.751 1.00 70.19 171 TYR A O 1
ATOM 1333 N N . ARG A 1 172 ? 6.831 11.261 -3.788 1.00 80.81 172 ARG A N 1
ATOM 1334 C CA . ARG A 1 172 ? 7.009 10.798 -2.403 1.00 80.81 172 ARG A CA 1
ATOM 1335 C C . ARG A 1 172 ? 5.713 10.985 -1.624 1.00 80.81 172 ARG A C 1
ATOM 1337 O O . ARG A 1 172 ? 5.204 12.099 -1.500 1.00 80.81 172 ARG A O 1
ATOM 1344 N N . THR A 1 173 ? 5.161 9.890 -1.112 1.00 88.56 173 THR A N 1
ATOM 1345 C CA . THR A 1 173 ? 3.992 9.883 -0.218 1.00 88.56 173 THR A CA 1
ATOM 1346 C C . THR A 1 173 ? 4.201 8.840 0.867 1.00 88.56 173 THR A C 1
ATOM 1348 O O . THR A 1 173 ? 4.856 7.830 0.619 1.00 88.56 173 THR A O 1
ATOM 1351 N N . MET A 1 174 ? 3.586 9.034 2.033 1.00 91.12 174 MET A N 1
ATOM 1352 C CA . MET A 1 174 ? 3.693 8.079 3.139 1.00 91.12 174 MET A CA 1
ATOM 1353 C C . MET A 1 174 ? 3.229 6.666 2.739 1.00 91.12 174 MET A C 1
ATOM 1355 O O . MET A 1 174 ? 3.886 5.673 3.034 1.00 91.12 174 MET A O 1
ATOM 1359 N N . LEU A 1 175 ? 2.122 6.552 1.991 1.00 93.25 175 LEU A N 1
ATOM 1360 C CA . LEU A 1 175 ? 1.657 5.254 1.486 1.00 93.25 175 LEU A CA 1
ATOM 1361 C C . LEU A 1 175 ? 2.614 4.653 0.445 1.00 93.25 175 LEU A C 1
ATOM 1363 O O . LEU A 1 175 ? 2.795 3.440 0.430 1.00 93.25 175 LEU A O 1
ATOM 1367 N N . GLY A 1 176 ? 3.208 5.475 -0.426 1.00 92.25 176 GLY A N 1
ATOM 1368 C CA . GLY A 1 176 ? 4.232 5.022 -1.372 1.00 92.25 176 GLY A CA 1
ATOM 1369 C C . GLY A 1 176 ? 5.456 4.457 -0.657 1.00 92.25 176 GLY A C 1
ATOM 1370 O O . GLY A 1 176 ? 5.913 3.375 -1.002 1.00 92.25 176 GLY A O 1
ATOM 1371 N N . HIS A 1 177 ? 5.894 5.115 0.413 1.00 91.75 177 HIS A N 1
ATOM 1372 C CA . HIS A 1 177 ? 7.005 4.650 1.233 1.00 91.75 177 HIS A CA 1
ATOM 1373 C C . HIS A 1 177 ? 6.710 3.288 1.881 1.00 91.75 177 HIS A C 1
ATOM 1375 O O . HIS A 1 177 ? 7.461 2.333 1.709 1.00 91.75 177 HIS A O 1
ATOM 1381 N N . PHE A 1 178 ? 5.543 3.134 2.514 1.00 95.69 178 PHE A N 1
ATOM 1382 C CA . PHE A 1 178 ? 5.101 1.830 3.020 1.00 95.69 178 PHE A CA 1
ATOM 1383 C C . PHE A 1 178 ? 5.084 0.741 1.936 1.00 95.69 178 PHE A C 1
ATOM 1385 O O . PHE A 1 178 ? 5.421 -0.409 2.212 1.00 95.69 178 PHE A O 1
ATOM 1392 N N . ARG A 1 179 ? 4.677 1.086 0.709 1.00 96.88 179 ARG A N 1
ATOM 1393 C CA . ARG A 1 179 ? 4.636 0.160 -0.433 1.00 96.88 179 ARG A CA 1
ATOM 1394 C C . ARG A 1 179 ? 6.023 -0.225 -0.952 1.00 96.88 179 ARG A C 1
ATOM 1396 O O . ARG A 1 179 ? 6.166 -1.340 -1.444 1.00 96.88 179 ARG A O 1
ATOM 1403 N N . HIS A 1 180 ? 7.006 0.660 -0.833 1.00 95.69 180 HIS A N 1
ATOM 1404 C CA . HIS A 1 180 ? 8.404 0.353 -1.113 1.00 95.69 180 HIS A CA 1
ATOM 1405 C C . HIS A 1 180 ? 8.953 -0.618 -0.059 1.00 95.69 180 HIS A C 1
ATOM 1407 O O . HIS A 1 180 ? 9.333 -1.742 -0.384 1.00 95.69 180 HIS A O 1
ATOM 1413 N N . GLU A 1 181 ? 8.874 -0.255 1.223 1.00 95.44 181 GLU A N 1
ATOM 1414 C CA . GLU A 1 181 ? 9.455 -1.059 2.307 1.00 95.44 181 GLU A CA 1
ATOM 1415 C C . GLU A 1 181 ? 8.813 -2.444 2.451 1.00 95.44 181 GLU A C 1
ATOM 1417 O O . GLU A 1 181 ? 9.483 -3.440 2.737 1.00 95.44 181 GLU A O 1
ATOM 1422 N N . ILE A 1 182 ? 7.503 -2.558 2.205 1.00 97.12 182 ILE A N 1
ATOM 1423 C CA . ILE A 1 182 ? 6.845 -3.869 2.205 1.00 97.12 182 ILE A CA 1
ATOM 1424 C C . ILE A 1 182 ? 7.312 -4.751 1.038 1.00 97.12 182 ILE A C 1
ATOM 1426 O O . ILE A 1 182 ? 7.262 -5.977 1.144 1.00 97.12 182 ILE A O 1
ATOM 1430 N N . GLY A 1 183 ? 7.782 -4.152 -0.061 1.00 97.19 183 GLY A N 1
ATOM 1431 C CA . GLY A 1 183 ? 8.406 -4.869 -1.168 1.00 97.19 183 GLY A CA 1
ATOM 1432 C C . GLY A 1 183 ? 9.616 -5.657 -0.678 1.00 97.19 183 GLY A C 1
ATOM 1433 O O . GLY A 1 183 ? 9.683 -6.867 -0.886 1.00 97.19 183 GLY A O 1
ATOM 1434 N N . HIS A 1 184 ? 10.500 -5.024 0.091 1.00 96.31 184 HIS A N 1
ATOM 1435 C CA . HIS A 1 184 ? 11.643 -5.701 0.707 1.00 96.31 184 HIS A CA 1
ATOM 1436 C C . HIS A 1 184 ? 11.236 -6.852 1.641 1.00 96.31 184 HIS A C 1
ATOM 1438 O O . HIS A 1 184 ? 11.786 -7.955 1.566 1.00 96.31 184 HIS A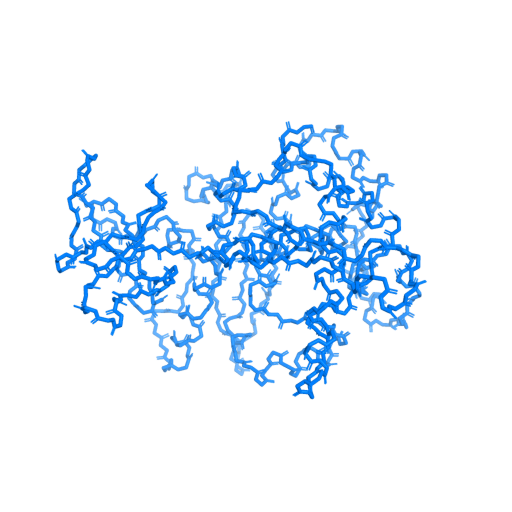 O 1
ATOM 1444 N N . TYR A 1 185 ? 10.204 -6.652 2.471 1.00 96.25 185 TYR A N 1
ATOM 1445 C CA . TYR A 1 185 ? 9.646 -7.726 3.305 1.00 96.25 185 TYR A CA 1
ATOM 1446 C C . TYR A 1 185 ? 9.169 -8.928 2.471 1.00 96.25 185 TYR A C 1
ATOM 1448 O O . TYR A 1 185 ? 9.444 -10.088 2.809 1.00 96.25 185 TYR A O 1
ATOM 1456 N N . TYR A 1 186 ? 8.465 -8.674 1.366 1.00 96.94 186 TYR A N 1
ATOM 1457 C CA . TYR A 1 186 ? 7.984 -9.741 0.493 1.00 96.94 186 TYR A CA 1
ATOM 1458 C C . TYR A 1 186 ? 9.084 -10.370 -0.355 1.00 96.94 186 TYR A C 1
ATOM 1460 O O . TYR A 1 186 ? 8.969 -11.554 -0.667 1.00 96.94 186 TYR A O 1
ATOM 1468 N N . TRP A 1 187 ? 10.178 -9.669 -0.651 1.00 96.81 187 TRP A N 1
ATOM 1469 C CA . TRP A 1 187 ? 11.362 -10.301 -1.230 1.00 96.81 187 TRP A CA 1
ATOM 1470 C C . TRP A 1 187 ? 11.899 -11.393 -0.296 1.00 96.81 187 TRP A C 1
ATOM 1472 O O . TRP A 1 187 ? 12.030 -12.553 -0.695 1.00 96.81 187 TRP A O 1
ATOM 1482 N N . MET A 1 188 ? 12.101 -11.068 0.986 1.00 93.19 188 MET A N 1
ATOM 1483 C CA . MET A 1 188 ? 12.545 -12.052 1.979 1.00 93.19 188 MET A CA 1
ATOM 1484 C C . MET A 1 188 ? 11.555 -13.217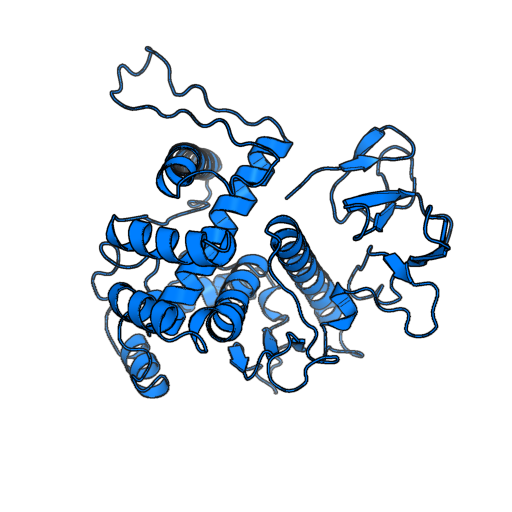 2.120 1.00 93.19 188 MET A C 1
ATOM 1486 O O . MET A 1 188 ? 11.954 -14.377 2.223 1.00 93.19 188 MET A O 1
ATOM 1490 N N . THR A 1 189 ? 10.257 -12.909 2.127 1.00 92.31 189 THR A N 1
ATOM 1491 C CA . THR A 1 189 ? 9.200 -13.886 2.426 1.00 92.31 189 THR A CA 1
ATOM 1492 C C . THR A 1 189 ? 8.866 -14.792 1.240 1.00 92.31 189 THR A C 1
ATOM 1494 O O . THR A 1 189 ? 8.587 -15.974 1.438 1.00 92.31 189 THR A O 1
ATOM 1497 N N . LEU A 1 190 ? 8.875 -14.261 0.015 1.00 94.75 190 LEU A N 1
ATOM 1498 C CA . LEU A 1 190 ? 8.388 -14.957 -1.180 1.00 94.75 190 LEU A CA 1
ATOM 1499 C C . LEU A 1 190 ? 9.502 -15.391 -2.131 1.00 94.75 190 LEU A C 1
ATOM 1501 O O . LEU A 1 190 ? 9.268 -16.322 -2.901 1.00 94.75 190 LEU A O 1
ATOM 1505 N N . VAL A 1 191 ? 10.668 -14.737 -2.097 1.00 96.44 191 VAL A N 1
ATOM 1506 C CA . VAL A 1 191 ? 11.753 -14.944 -3.069 1.00 96.44 191 VAL A CA 1
ATOM 1507 C C . VAL A 1 191 ? 12.951 -15.639 -2.430 1.00 96.44 191 VAL A C 1
ATOM 1509 O O . VAL A 1 191 ? 13.351 -16.699 -2.896 1.00 96.44 191 VAL A O 1
ATOM 1512 N N . ALA A 1 192 ? 13.496 -15.091 -1.342 1.00 93.81 192 ALA A N 1
ATOM 1513 C CA . ALA A 1 192 ? 14.820 -15.465 -0.831 1.00 93.81 192 ALA A CA 1
ATOM 1514 C C . ALA A 1 192 ? 14.999 -16.957 -0.477 1.00 93.81 192 ALA A C 1
ATOM 1516 O O . ALA A 1 192 ? 16.111 -17.476 -0.539 1.00 93.81 192 ALA A O 1
ATOM 1517 N N . SER A 1 193 ? 13.921 -17.649 -0.092 1.00 90.69 193 SER A N 1
ATOM 1518 C CA . SER A 1 193 ? 13.967 -19.059 0.330 1.00 90.69 193 SER A CA 1
ATOM 1519 C C . SER A 1 193 ? 13.660 -20.075 -0.777 1.00 90.69 193 SER A C 1
ATOM 1521 O O . SER A 1 193 ? 13.849 -21.271 -0.559 1.00 90.69 193 SER A O 1
ATOM 1523 N N . ASP A 1 194 ? 13.220 -19.626 -1.955 1.00 95.94 194 ASP A N 1
ATOM 1524 C CA . ASP A 1 194 ? 12.884 -20.485 -3.092 1.00 95.94 194 ASP A CA 1
ATOM 1525 C C . ASP A 1 194 ? 13.937 -20.306 -4.203 1.00 95.94 194 ASP A C 1
ATOM 1527 O O . ASP A 1 194 ? 13.991 -19.243 -4.829 1.00 95.94 194 ASP A O 1
ATOM 1531 N N . PRO A 1 195 ? 14.772 -21.327 -4.486 1.00 96.56 195 PRO A N 1
ATOM 1532 C CA . PRO A 1 195 ? 15.833 -21.218 -5.485 1.00 96.56 195 PRO A CA 1
ATOM 1533 C C . PRO A 1 195 ? 15.343 -20.861 -6.893 1.00 96.56 195 PRO A C 1
ATOM 1535 O O . PRO A 1 195 ? 16.040 -20.146 -7.607 1.00 96.56 195 PRO A O 1
ATOM 1538 N N . ALA A 1 196 ? 14.162 -21.336 -7.300 1.00 96.69 196 ALA A N 1
ATOM 1539 C CA . ALA A 1 196 ? 13.634 -21.066 -8.635 1.00 96.69 196 ALA A CA 1
ATOM 1540 C C . ALA A 1 196 ? 13.149 -19.617 -8.753 1.00 96.69 196 ALA A C 1
ATOM 1542 O O . ALA A 1 196 ? 13.397 -18.956 -9.763 1.00 96.69 196 ALA A O 1
ATOM 1543 N N . ARG A 1 197 ? 12.503 -19.096 -7.703 1.00 97.25 197 ARG A N 1
ATOM 1544 C CA . ARG A 1 197 ? 12.098 -17.683 -7.650 1.00 97.25 197 ARG A CA 1
ATOM 1545 C C . ARG A 1 197 ? 13.308 -16.762 -7.565 1.00 97.25 197 ARG A C 1
ATOM 1547 O O . ARG A 1 197 ? 13.345 -15.759 -8.266 1.00 97.25 197 ARG A O 1
ATOM 1554 N N . LEU A 1 198 ? 14.311 -17.111 -6.761 1.00 98.06 198 LEU A N 1
ATOM 1555 C CA . LEU A 1 198 ? 15.540 -16.330 -6.643 1.00 98.06 198 LEU A CA 1
ATOM 1556 C C . LEU A 1 198 ? 16.310 -16.250 -7.970 1.00 98.06 198 LEU A C 1
ATOM 1558 O O . LEU A 1 198 ? 16.796 -15.179 -8.324 1.00 98.06 198 LEU A O 1
ATOM 1562 N N . GLU A 1 199 ? 16.385 -17.344 -8.730 1.00 97.81 199 GLU A N 1
ATOM 1563 C CA . GLU A 1 199 ? 17.012 -17.314 -10.055 1.00 97.81 199 GLU A CA 1
ATOM 1564 C C . GLU A 1 199 ? 16.227 -16.419 -11.026 1.00 97.81 199 GLU A C 1
ATOM 1566 O O . GLU A 1 199 ? 16.792 -15.514 -11.635 1.00 97.81 199 GLU A O 1
ATOM 1571 N N . ALA A 1 200 ? 14.900 -16.576 -11.082 1.00 97.50 200 ALA A N 1
ATOM 1572 C CA . ALA A 1 200 ? 14.039 -15.729 -11.909 1.00 97.50 200 ALA A CA 1
ATOM 1573 C C . ALA A 1 200 ? 14.080 -14.240 -11.505 1.00 97.50 200 ALA A C 1
ATOM 1575 O O . ALA A 1 200 ? 13.897 -13.362 -12.353 1.00 97.50 200 ALA A O 1
ATOM 1576 N N . PHE A 1 201 ? 14.317 -13.944 -10.225 1.00 98.50 201 PHE A N 1
ATOM 1577 C CA . PHE A 1 201 ? 14.604 -12.596 -9.744 1.00 98.50 201 PHE A CA 1
ATOM 1578 C C . PHE A 1 201 ? 15.921 -12.077 -10.337 1.00 98.50 201 PHE A C 1
ATOM 1580 O O . PHE A 1 201 ? 15.929 -11.004 -10.937 1.00 98.50 201 PHE A O 1
ATOM 1587 N N . ARG A 1 202 ? 17.017 -12.840 -10.244 1.00 98.12 202 ARG A N 1
ATOM 1588 C CA . ARG A 1 202 ? 18.340 -12.401 -10.724 1.00 98.12 202 ARG A CA 1
ATOM 1589 C C . ARG A 1 202 ? 18.377 -12.150 -12.224 1.00 98.12 202 ARG A C 1
ATOM 1591 O O . ARG A 1 202 ? 19.010 -11.193 -12.657 1.00 98.12 202 ARG A O 1
ATOM 1598 N N . GLU A 1 203 ? 17.651 -12.951 -13.000 1.00 97.44 203 GLU A N 1
ATOM 1599 C CA . GLU A 1 203 ? 17.479 -12.740 -14.444 1.00 97.44 203 GLU A CA 1
ATOM 1600 C C . GLU A 1 203 ? 16.910 -11.353 -14.788 1.00 97.44 203 GLU A C 1
ATOM 1602 O O . GLU A 1 203 ? 17.200 -10.825 -15.857 1.00 97.44 203 GLU A O 1
ATOM 1607 N N . ARG A 1 204 ? 16.079 -10.776 -13.908 1.00 97.25 204 ARG A N 1
ATOM 1608 C CA . ARG A 1 204 ? 15.298 -9.555 -14.180 1.00 97.25 204 ARG A CA 1
ATOM 1609 C C . ARG A 1 204 ? 15.832 -8.319 -13.472 1.00 97.25 204 ARG A C 1
ATOM 1611 O O . ARG A 1 204 ? 15.800 -7.236 -14.045 1.00 97.25 204 ARG A O 1
ATOM 1618 N N . PHE A 1 205 ? 16.276 -8.477 -12.230 1.00 97.69 205 PHE A N 1
ATOM 1619 C CA . PHE A 1 205 ? 16.694 -7.379 -11.353 1.00 97.69 205 PHE A CA 1
ATOM 1620 C C . PHE A 1 205 ? 18.218 -7.299 -11.197 1.00 97.69 205 PHE A C 1
ATOM 1622 O O . PHE A 1 205 ? 18.737 -6.268 -10.780 1.00 97.69 205 PHE A O 1
ATOM 1629 N N . GLY A 1 206 ? 18.949 -8.360 -11.552 1.00 96.25 206 GLY A N 1
ATOM 1630 C CA . GLY A 1 206 ? 20.395 -8.464 -11.367 1.00 96.25 206 GLY A CA 1
ATOM 1631 C C . GLY A 1 206 ? 20.799 -9.181 -10.076 1.00 96.25 206 GLY A C 1
ATOM 1632 O O . GLY A 1 206 ? 19.970 -9.690 -9.325 1.00 96.25 206 GLY A O 1
ATOM 1633 N N . ASP A 1 207 ? 22.110 -9.254 -9.837 1.00 95.75 207 ASP A N 1
ATOM 1634 C CA . ASP A 1 207 ? 22.692 -9.999 -8.715 1.00 95.75 207 ASP A CA 1
ATOM 1635 C C . ASP A 1 207 ? 22.613 -9.202 -7.409 1.00 95.75 207 ASP A C 1
ATOM 1637 O O . ASP A 1 207 ? 23.330 -8.219 -7.226 1.00 95.75 207 ASP A O 1
ATOM 1641 N N . GLU A 1 208 ? 21.760 -9.628 -6.485 1.00 95.25 208 GLU A N 1
ATOM 1642 C CA . GLU A 1 208 ? 21.543 -8.965 -5.198 1.00 95.25 208 GLU A CA 1
ATOM 1643 C C . GLU A 1 208 ? 22.701 -9.109 -4.207 1.00 95.25 208 GLU A C 1
ATOM 1645 O O . GLU A 1 208 ? 22.670 -8.505 -3.141 1.00 95.25 208 GLU A O 1
ATOM 1650 N N . ARG A 1 209 ? 23.718 -9.920 -4.520 1.00 95.12 209 ARG A N 1
ATOM 1651 C CA . ARG A 1 209 ? 24.890 -10.117 -3.649 1.00 95.12 209 ARG A CA 1
ATOM 1652 C C . ARG A 1 209 ? 25.895 -8.971 -3.738 1.00 95.12 209 ARG A C 1
ATOM 1654 O O . ARG A 1 209 ? 26.940 -9.026 -3.087 1.00 95.12 209 ARG A O 1
ATOM 1661 N N . GLN A 1 210 ? 25.621 -7.980 -4.582 1.00 93.44 210 GLN A N 1
ATOM 1662 C CA . GLN A 1 210 ? 26.401 -6.754 -4.662 1.00 93.44 210 GLN A CA 1
ATOM 1663 C C . GLN A 1 210 ? 26.438 -6.059 -3.292 1.00 93.44 210 GLN A C 1
ATOM 1665 O O . GLN A 1 210 ? 25.514 -6.163 -2.488 1.00 93.44 210 GLN A O 1
ATOM 1670 N N . ASP A 1 211 ? 27.541 -5.370 -2.996 1.00 93.25 211 ASP A N 1
ATOM 1671 C CA . ASP A 1 211 ? 27.664 -4.643 -1.735 1.00 93.25 211 ASP A CA 1
ATOM 1672 C C . ASP A 1 211 ? 26.709 -3.445 -1.746 1.00 93.25 211 ASP A C 1
ATOM 1674 O O . ASP A 1 211 ? 26.921 -2.464 -2.464 1.00 93.25 211 ASP A O 1
ATOM 1678 N N . TYR A 1 212 ? 25.656 -3.544 -0.937 1.00 88.56 212 TYR A N 1
ATOM 1679 C CA . TYR A 1 212 ? 24.612 -2.532 -0.849 1.00 88.56 212 TYR A CA 1
ATOM 1680 C C . TYR A 1 212 ? 25.160 -1.142 -0.491 1.00 88.56 212 TYR A C 1
ATOM 1682 O O . TYR A 1 212 ? 24.772 -0.143 -1.094 1.00 88.56 212 TYR A O 1
ATOM 1690 N N . GLY A 1 213 ? 26.103 -1.057 0.454 1.00 87.75 213 GLY A N 1
ATOM 1691 C CA . GLY A 1 213 ? 26.666 0.221 0.896 1.00 87.75 213 GLY A CA 1
ATOM 1692 C C . GLY A 1 213 ? 27.513 0.894 -0.185 1.00 87.75 213 GLY A C 1
ATOM 1693 O O . GLY A 1 213 ? 27.442 2.113 -0.372 1.00 87.75 213 GLY A O 1
ATOM 1694 N N . GLN A 1 214 ? 28.282 0.106 -0.936 1.00 88.50 214 GLN A N 1
ATOM 1695 C CA . GLN A 1 214 ? 29.049 0.597 -2.081 1.00 88.50 214 GLN A CA 1
ATOM 1696 C C . GLN A 1 214 ? 28.131 1.029 -3.225 1.00 88.50 214 GLN A C 1
ATOM 1698 O O . GLN A 1 214 ? 28.361 2.087 -3.811 1.00 88.50 214 GLN A O 1
ATOM 1703 N N . ALA A 1 215 ? 27.077 0.261 -3.508 1.00 87.75 215 ALA A N 1
ATOM 1704 C CA . ALA A 1 215 ? 26.101 0.583 -4.542 1.00 87.75 215 ALA A CA 1
ATOM 1705 C C . ALA A 1 215 ? 25.361 1.899 -4.233 1.00 87.75 215 ALA A C 1
ATOM 1707 O O . ALA A 1 215 ? 25.280 2.788 -5.082 1.00 87.75 215 ALA A O 1
ATOM 1708 N N . LEU A 1 216 ? 24.947 2.085 -2.975 1.00 86.12 216 LEU A N 1
ATOM 1709 C CA . LEU A 1 216 ? 24.335 3.325 -2.493 1.00 86.12 216 LEU A CA 1
ATOM 1710 C C . LEU A 1 216 ? 25.297 4.520 -2.586 1.00 86.12 216 LEU A C 1
ATOM 1712 O O . LEU A 1 216 ? 24.926 5.599 -3.047 1.00 86.12 216 LEU A O 1
ATOM 1716 N N . THR A 1 217 ? 26.559 4.324 -2.195 1.00 85.56 217 THR A N 1
ATOM 1717 C CA . THR A 1 217 ? 27.594 5.367 -2.298 1.00 85.56 217 THR A CA 1
ATOM 1718 C C . THR A 1 217 ? 27.826 5.771 -3.753 1.00 85.56 217 THR A C 1
ATOM 1720 O O . THR A 1 217 ? 27.924 6.962 -4.054 1.00 85.56 217 THR A O 1
ATOM 1723 N N . ALA A 1 218 ? 27.887 4.797 -4.666 1.00 84.94 218 ALA A N 1
ATOM 1724 C CA . ALA A 1 218 ? 28.052 5.037 -6.094 1.00 84.94 218 ALA A CA 1
ATOM 1725 C C . ALA A 1 218 ? 26.861 5.803 -6.688 1.00 84.94 218 ALA A C 1
ATOM 1727 O O . ALA A 1 218 ? 27.077 6.728 -7.470 1.00 84.94 218 ALA A O 1
ATOM 1728 N N . HIS A 1 219 ? 25.633 5.476 -6.273 1.00 84.19 219 HIS A N 1
ATOM 1729 C CA . HIS A 1 219 ? 24.423 6.173 -6.707 1.00 84.19 219 HIS A CA 1
ATOM 1730 C C . HIS A 1 219 ? 24.455 7.667 -6.352 1.00 84.19 219 HIS A C 1
ATOM 1732 O O . HIS A 1 219 ? 24.285 8.509 -7.230 1.00 84.19 219 HIS A O 1
ATOM 1738 N N . TYR A 1 220 ? 24.744 8.011 -5.092 1.00 81.81 220 TYR A N 1
ATOM 1739 C CA . TYR A 1 220 ? 24.769 9.411 -4.645 1.00 81.81 220 TYR A CA 1
ATOM 1740 C C . TYR A 1 220 ? 26.015 10.193 -5.083 1.00 81.81 220 TYR A C 1
ATOM 1742 O O . TYR A 1 220 ? 25.995 11.423 -5.092 1.00 81.81 220 TYR A O 1
ATOM 1750 N N . SER A 1 221 ? 27.103 9.503 -5.435 1.00 81.50 221 SER A N 1
ATOM 1751 C CA . SER A 1 221 ? 28.342 10.137 -5.912 1.00 81.50 221 SER A CA 1
ATOM 1752 C C . SER A 1 221 ? 28.386 10.305 -7.437 1.00 81.50 221 SER A C 1
ATOM 1754 O O . SER A 1 221 ? 29.253 11.015 -7.951 1.00 81.50 221 SER A O 1
ATOM 1756 N N . GLY A 1 222 ? 27.505 9.617 -8.166 1.00 70.25 222 GLY A N 1
ATOM 1757 C CA . GLY A 1 222 ? 27.469 9.566 -9.625 1.00 70.25 222 GLY A CA 1
ATOM 1758 C C . GLY A 1 222 ? 26.463 10.527 -10.262 1.00 70.25 222 GLY A C 1
ATOM 1759 O O . GLY A 1 222 ? 25.642 11.155 -9.601 1.00 70.25 222 GLY A O 1
ATOM 1760 N N . GLY A 1 223 ? 26.528 10.642 -11.590 1.00 63.19 223 GLY A N 1
ATOM 1761 C CA . GLY A 1 223 ? 25.478 11.286 -12.381 1.00 63.19 223 GLY A CA 1
ATOM 1762 C C . GLY A 1 223 ? 24.306 10.337 -12.642 1.00 63.19 223 GLY A C 1
ATOM 1763 O O . GLY A 1 223 ? 24.455 9.118 -12.578 1.00 63.19 223 GLY A O 1
ATOM 1764 N N . VAL A 1 224 ? 23.149 10.900 -12.990 1.00 63.88 224 VAL A N 1
ATOM 1765 C CA . VAL A 1 224 ? 21.955 10.127 -13.359 1.00 63.88 224 VAL A CA 1
ATOM 1766 C C . VAL A 1 224 ? 22.227 9.353 -14.651 1.00 63.88 224 VAL A C 1
ATOM 1768 O O . VAL A 1 224 ? 22.306 9.948 -15.728 1.00 63.88 224 VAL A O 1
ATOM 1771 N N . ALA A 1 225 ? 22.393 8.033 -14.558 1.00 69.69 225 ALA A N 1
ATOM 1772 C CA . ALA A 1 225 ? 22.447 7.169 -15.735 1.00 69.69 225 ALA A CA 1
ATOM 1773 C C . ALA A 1 225 ? 21.095 7.189 -16.471 1.00 69.69 225 ALA A C 1
ATOM 1775 O O . ALA A 1 225 ? 20.058 7.471 -15.871 1.00 69.69 225 ALA A O 1
ATOM 1776 N N . ALA A 1 226 ? 21.085 6.888 -17.772 1.00 81.94 226 ALA A N 1
ATOM 1777 C CA . ALA A 1 226 ? 19.833 6.710 -18.505 1.00 81.94 226 ALA A CA 1
ATOM 1778 C C . ALA A 1 226 ? 19.110 5.464 -17.966 1.00 81.94 226 ALA A C 1
ATOM 1780 O O . ALA A 1 226 ? 19.527 4.345 -18.244 1.00 81.94 226 ALA A O 1
ATOM 1781 N N . TRP A 1 227 ? 18.063 5.668 -17.166 1.00 89.00 227 TRP A N 1
ATOM 1782 C CA . TRP A 1 227 ? 17.360 4.607 -16.435 1.00 89.00 227 TRP A CA 1
ATOM 1783 C C . TRP A 1 227 ? 15.974 4.303 -17.008 1.00 89.00 227 TRP A C 1
ATOM 1785 O O . TRP A 1 227 ? 15.465 3.203 -16.827 1.00 89.00 227 TRP A O 1
ATOM 1795 N N . GLN A 1 228 ? 15.376 5.248 -17.741 1.00 89.69 228 GLN A N 1
ATOM 1796 C CA . GLN A 1 228 ? 13.974 5.215 -18.180 1.00 89.69 228 GLN A CA 1
ATOM 1797 C C . GLN A 1 228 ? 13.634 4.042 -19.114 1.00 89.69 228 GLN A C 1
ATOM 1799 O O . GLN A 1 228 ? 12.458 3.741 -19.314 1.00 89.69 228 GLN A O 1
ATOM 1804 N N . HIS A 1 229 ? 14.645 3.413 -19.718 1.00 89.69 229 HIS A N 1
ATOM 1805 C CA . HIS A 1 229 ? 14.469 2.257 -20.594 1.00 89.69 229 HIS A CA 1
ATOM 1806 C C . HIS A 1 229 ? 14.359 0.933 -19.829 1.00 89.69 229 HIS A C 1
ATOM 1808 O O . HIS A 1 229 ? 13.661 0.039 -20.299 1.00 89.69 229 HIS A O 1
ATOM 1814 N N . ASP A 1 230 ? 14.987 0.825 -18.655 1.00 92.44 230 ASP A N 1
ATOM 1815 C CA . ASP A 1 230 ? 15.163 -0.451 -17.949 1.00 92.44 230 ASP A CA 1
ATOM 1816 C C . ASP A 1 230 ? 14.543 -0.457 -16.543 1.00 92.44 230 ASP A C 1
ATOM 1818 O O . ASP A 1 230 ? 14.192 -1.516 -16.018 1.00 92.44 230 ASP A O 1
ATOM 1822 N N . HIS A 1 231 ? 14.373 0.715 -15.929 1.00 95.00 231 HIS A N 1
ATOM 1823 C CA . HIS A 1 231 ? 13.935 0.876 -14.546 1.00 95.00 231 HIS A CA 1
ATOM 1824 C C . HIS A 1 231 ? 12.739 1.820 -14.434 1.00 95.00 231 HIS A C 1
ATOM 1826 O O . HIS A 1 231 ? 12.579 2.758 -15.215 1.00 95.00 231 HIS A O 1
ATOM 1832 N N . ILE A 1 232 ? 11.892 1.572 -13.432 1.00 94.69 232 ILE A N 1
ATOM 1833 C CA . ILE A 1 232 ? 10.694 2.384 -13.186 1.00 94.69 232 ILE A CA 1
ATOM 1834 C C . ILE A 1 232 ? 11.030 3.753 -12.582 1.00 94.69 232 ILE A C 1
ATOM 1836 O O . ILE A 1 232 ? 10.306 4.719 -12.811 1.00 94.69 232 ILE A O 1
ATOM 1840 N N . SER A 1 233 ? 12.135 3.846 -11.843 1.00 92.31 233 SER A N 1
ATOM 1841 C CA . SER A 1 233 ? 12.622 5.068 -11.210 1.00 92.31 233 SER A CA 1
ATOM 1842 C C . SER A 1 233 ? 14.148 5.138 -11.278 1.00 92.31 233 SER A C 1
ATOM 1844 O O . SER A 1 233 ? 14.826 4.148 -11.553 1.00 92.31 233 SER A O 1
ATOM 1846 N N . GLN A 1 234 ? 14.707 6.319 -11.018 1.00 90.50 234 GLN A N 1
ATOM 1847 C CA . GLN A 1 234 ? 16.154 6.466 -10.886 1.00 90.50 234 GLN A CA 1
ATOM 1848 C C . GLN A 1 234 ? 16.687 5.676 -9.685 1.00 90.50 234 GLN A C 1
ATOM 1850 O O . GLN A 1 234 ? 17.743 5.061 -9.767 1.00 90.50 234 GLN A O 1
ATOM 1855 N N . TYR A 1 235 ? 15.963 5.689 -8.566 1.00 89.88 235 TYR A N 1
ATOM 1856 C CA . TYR A 1 235 ? 16.396 5.026 -7.339 1.00 89.88 235 TYR A CA 1
ATOM 1857 C C . TYR A 1 235 ? 16.455 3.499 -7.496 1.00 89.88 235 TYR A C 1
ATOM 1859 O O . TYR A 1 235 ? 17.359 2.861 -6.959 1.00 89.88 235 TYR A O 1
ATOM 1867 N N . ALA A 1 236 ? 15.592 2.925 -8.340 1.00 93.56 236 ALA A N 1
ATOM 1868 C CA . ALA A 1 236 ? 15.641 1.517 -8.725 1.00 93.56 236 ALA A CA 1
ATOM 1869 C C . ALA A 1 236 ? 16.983 1.086 -9.355 1.00 93.56 236 ALA A C 1
ATOM 1871 O O . ALA A 1 236 ? 17.316 -0.092 -9.315 1.00 93.56 236 ALA A O 1
ATOM 1872 N N . THR A 1 237 ? 17.803 1.999 -9.892 1.00 92.38 237 THR A N 1
ATOM 1873 C CA . THR A 1 237 ? 19.132 1.625 -10.413 1.00 92.38 237 THR A CA 1
ATOM 1874 C C . THR A 1 237 ? 20.167 1.385 -9.314 1.00 92.38 237 THR A C 1
ATOM 1876 O O . THR A 1 237 ? 21.294 1.002 -9.620 1.00 92.38 237 THR A O 1
ATOM 1879 N N . THR A 1 238 ? 19.844 1.693 -8.055 1.00 92.00 238 THR A N 1
ATOM 1880 C CA . THR A 1 238 ? 20.799 1.661 -6.939 1.00 92.00 238 THR A CA 1
ATOM 1881 C C . THR A 1 238 ? 21.232 0.241 -6.617 1.00 92.00 238 THR A C 1
ATOM 1883 O O . THR A 1 238 ? 22.417 -0.015 -6.441 1.00 92.00 238 THR A O 1
ATOM 1886 N N . HIS A 1 239 ? 20.281 -0.685 -6.526 1.00 94.94 239 HIS A N 1
ATOM 1887 C CA . HIS A 1 239 ? 20.539 -2.071 -6.156 1.00 94.94 239 HIS A CA 1
ATOM 1888 C C . HIS A 1 239 ? 19.390 -2.963 -6.652 1.00 94.94 239 HIS A C 1
ATOM 1890 O O . HIS A 1 239 ? 18.252 -2.493 -6.678 1.00 94.94 239 HIS A O 1
ATOM 1896 N N . PRO A 1 240 ? 19.619 -4.254 -6.964 1.00 96.88 240 PRO A N 1
ATOM 1897 C CA . PRO A 1 240 ? 18.542 -5.174 -7.349 1.00 96.88 240 PRO A CA 1
ATOM 1898 C C . PRO A 1 240 ? 17.390 -5.268 -6.336 1.00 96.88 240 PRO A C 1
ATOM 1900 O O . PRO A 1 240 ? 16.236 -5.449 -6.723 1.00 96.88 240 PRO A O 1
ATOM 1903 N N . TRP A 1 241 ? 17.680 -5.117 -5.037 1.00 96.62 241 TRP A N 1
ATOM 1904 C CA . TRP A 1 241 ? 16.634 -5.023 -4.007 1.00 96.62 241 TRP A CA 1
ATOM 1905 C C . TRP A 1 241 ? 15.782 -3.759 -4.149 1.00 96.62 241 TRP A C 1
ATOM 1907 O O . TRP A 1 241 ? 14.561 -3.859 -4.064 1.00 96.62 241 TRP A O 1
ATOM 1917 N N . GLU A 1 242 ? 16.391 -2.605 -4.438 1.00 95.31 242 GLU A N 1
ATOM 1918 C CA . GLU A 1 242 ? 15.656 -1.350 -4.653 1.00 95.31 242 GLU A CA 1
ATOM 1919 C C . GLU A 1 242 ? 14.809 -1.411 -5.925 1.00 95.31 242 GLU A C 1
ATOM 1921 O O . GLU A 1 242 ? 13.652 -1.004 -5.917 1.00 95.31 242 GLU A O 1
ATOM 1926 N N . ASP A 1 243 ? 15.335 -1.992 -7.007 1.00 97.31 243 ASP A N 1
ATOM 1927 C CA . ASP A 1 243 ? 14.584 -2.193 -8.251 1.00 97.31 243 ASP A CA 1
ATOM 1928 C C . ASP A 1 243 ? 13.334 -3.057 -8.035 1.00 97.31 243 ASP A C 1
ATOM 1930 O O . ASP A 1 243 ? 12.246 -2.764 -8.545 1.00 97.31 243 ASP A O 1
ATOM 1934 N N . PHE A 1 244 ? 13.462 -4.109 -7.224 1.00 98.44 244 PHE A N 1
ATOM 1935 C CA . PHE A 1 244 ? 12.337 -4.954 -6.849 1.00 98.44 244 PHE A CA 1
ATOM 1936 C C . PHE A 1 244 ? 11.344 -4.243 -5.935 1.00 98.44 244 PHE A C 1
ATOM 1938 O O . PHE A 1 244 ? 10.143 -4.323 -6.195 1.00 98.44 244 PHE A O 1
ATOM 1945 N N . ALA A 1 245 ? 11.810 -3.543 -4.900 1.00 97.19 245 ALA A N 1
ATOM 1946 C CA . ALA A 1 245 ? 10.949 -2.804 -3.981 1.00 97.19 245 ALA A CA 1
ATOM 1947 C C . ALA A 1 245 ? 10.167 -1.693 -4.697 1.00 97.19 245 ALA A C 1
ATOM 1949 O O . ALA A 1 245 ? 8.951 -1.599 -4.532 1.00 97.19 245 ALA A O 1
ATOM 1950 N N . GLU A 1 246 ? 10.818 -0.941 -5.587 1.00 96.69 246 GLU A N 1
ATOM 1951 C CA . GLU A 1 246 ? 10.174 0.060 -6.443 1.00 96.69 246 GLU A CA 1
ATOM 1952 C C . GLU A 1 246 ? 9.159 -0.587 -7.393 1.00 96.69 246 GLU A C 1
ATOM 1954 O O . GLU A 1 246 ? 8.009 -0.153 -7.482 1.00 96.69 246 GLU A O 1
ATOM 1959 N N . THR A 1 247 ? 9.524 -1.683 -8.062 1.00 98.25 247 THR A N 1
ATOM 1960 C CA . THR A 1 247 ? 8.589 -2.414 -8.933 1.00 98.25 247 THR A CA 1
ATOM 1961 C C . THR A 1 247 ? 7.373 -2.920 -8.148 1.00 98.25 247 THR A C 1
ATOM 1963 O O . THR A 1 247 ? 6.234 -2.787 -8.608 1.00 98.25 247 THR A O 1
ATOM 1966 N N . PHE A 1 248 ? 7.585 -3.470 -6.950 1.00 98.38 248 PHE A N 1
ATOM 1967 C CA . PHE A 1 248 ? 6.521 -3.954 -6.071 1.00 98.38 248 PHE A CA 1
ATOM 1968 C C . PHE A 1 248 ? 5.615 -2.809 -5.615 1.00 98.38 248 PHE A C 1
ATOM 1970 O O . PHE A 1 248 ? 4.386 -2.921 -5.677 1.00 98.38 248 PHE A O 1
ATOM 1977 N N . ALA A 1 249 ? 6.202 -1.672 -5.240 1.00 97.31 249 ALA A N 1
ATOM 1978 C CA . ALA A 1 249 ? 5.455 -0.485 -4.869 1.00 97.31 249 ALA A CA 1
ATOM 1979 C C . ALA A 1 249 ? 4.577 -0.004 -6.024 1.00 97.31 249 ALA A C 1
ATOM 1981 O O . ALA A 1 249 ? 3.379 0.231 -5.841 1.00 97.31 249 ALA A O 1
ATOM 1982 N N . HIS A 1 250 ? 5.137 0.077 -7.232 1.00 97.12 250 HIS A N 1
ATOM 1983 C CA . HIS A 1 250 ? 4.416 0.482 -8.435 1.00 97.12 250 HIS A CA 1
ATOM 1984 C C . HIS A 1 250 ? 3.294 -0.488 -8.801 1.00 97.12 250 HIS A C 1
ATOM 1986 O O . HIS A 1 250 ? 2.198 -0.036 -9.137 1.00 97.12 250 HIS A O 1
ATOM 1992 N N . TYR A 1 251 ? 3.507 -1.796 -8.653 1.00 97.62 251 TYR A N 1
ATOM 1993 C CA . TYR A 1 251 ? 2.441 -2.786 -8.787 1.00 97.62 251 TYR A CA 1
ATOM 1994 C C . TYR A 1 251 ? 1.278 -2.489 -7.820 1.00 97.62 251 TYR A C 1
ATOM 1996 O O . TYR A 1 251 ? 0.118 -2.408 -8.236 1.00 97.62 251 TYR A O 1
ATOM 2004 N N . LEU A 1 252 ? 1.572 -2.209 -6.544 1.00 96.88 252 LEU A N 1
ATOM 2005 C CA . LEU A 1 252 ? 0.555 -1.811 -5.566 1.00 96.88 252 LEU A CA 1
ATOM 2006 C C . LEU A 1 252 ? -0.092 -0.450 -5.896 1.00 96.88 252 LEU A C 1
ATOM 2008 O O . LEU A 1 252 ? -1.298 -0.284 -5.689 1.00 96.88 252 LEU A O 1
ATOM 2012 N N . HIS A 1 253 ? 0.651 0.524 -6.427 1.00 95.25 253 HIS A N 1
ATOM 2013 C CA . HIS A 1 253 ? 0.095 1.801 -6.893 1.00 95.25 253 HIS A CA 1
ATOM 2014 C C . HIS A 1 253 ? -0.921 1.601 -8.019 1.00 95.25 253 HIS A C 1
ATOM 2016 O O . HIS A 1 253 ? -2.022 2.155 -7.945 1.00 95.25 253 HIS A O 1
ATOM 2022 N N . ILE A 1 254 ? -0.579 0.778 -9.012 1.00 95.69 254 ILE A N 1
ATOM 2023 C CA . ILE A 1 254 ? -1.419 0.472 -10.172 1.00 95.69 254 ILE A CA 1
ATOM 2024 C C . ILE A 1 254 ? -2.702 -0.223 -9.715 1.00 95.69 254 ILE A C 1
ATOM 2026 O O . ILE A 1 254 ? -3.798 0.307 -9.915 1.00 95.69 254 ILE A O 1
ATOM 2030 N N . CYS A 1 255 ? -2.582 -1.360 -9.022 1.00 94.62 255 CYS A N 1
ATOM 2031 C CA . CYS A 1 255 ? -3.743 -2.126 -8.568 1.00 94.62 255 CYS A CA 1
ATOM 2032 C C . CYS A 1 255 ? -4.639 -1.304 -7.631 1.00 94.62 255 CYS A C 1
ATOM 2034 O O . CYS A 1 255 ? -5.860 -1.297 -7.779 1.00 94.62 255 CYS A O 1
ATOM 2036 N N . GLY A 1 256 ? -4.042 -0.568 -6.688 1.00 93.12 256 GLY A N 1
ATOM 2037 C CA . GLY A 1 256 ? -4.788 0.238 -5.723 1.00 93.12 256 GLY A CA 1
ATOM 2038 C C . GLY A 1 256 ? -5.533 1.414 -6.361 1.00 93.12 256 GLY A C 1
ATOM 2039 O O . GLY A 1 256 ? -6.629 1.755 -5.909 1.00 93.12 256 GLY A O 1
ATOM 2040 N N . THR A 1 257 ? -4.962 2.029 -7.403 1.00 94.00 257 THR A N 1
ATOM 2041 C CA . THR A 1 257 ? -5.594 3.139 -8.136 1.00 94.00 257 THR A CA 1
ATOM 2042 C C . THR A 1 257 ? -6.700 2.645 -9.059 1.00 94.00 257 THR A C 1
ATOM 2044 O O . THR A 1 257 ? -7.786 3.223 -9.044 1.00 94.00 257 THR A O 1
ATOM 2047 N N . LEU A 1 258 ? -6.476 1.547 -9.790 1.00 94.38 258 LEU A N 1
ATOM 2048 C CA . LEU A 1 258 ? -7.516 0.902 -10.598 1.00 94.38 258 LEU A CA 1
ATOM 2049 C C . LEU A 1 258 ? -8.715 0.494 -9.734 1.00 94.38 258 LEU A C 1
ATOM 2051 O O . LEU A 1 258 ? -9.854 0.798 -10.080 1.00 94.38 258 LEU A O 1
ATOM 2055 N N . GLN A 1 259 ? -8.464 -0.092 -8.559 1.00 91.62 259 GLN A N 1
ATOM 2056 C CA . GLN A 1 259 ? -9.531 -0.431 -7.620 1.00 91.62 259 GLN A CA 1
ATOM 2057 C C . GLN A 1 259 ? -10.304 0.812 -7.148 1.00 91.62 259 GLN A C 1
ATOM 2059 O O . GLN A 1 259 ? -11.532 0.773 -7.078 1.00 91.62 259 GLN A O 1
ATOM 2064 N N . SER A 1 260 ? -9.615 1.926 -6.846 1.00 91.62 260 SER A N 1
ATOM 2065 C CA . SER A 1 260 ? -10.285 3.197 -6.517 1.00 91.62 260 SER A CA 1
ATOM 2066 C C . SER A 1 260 ? -11.192 3.657 -7.653 1.00 91.62 260 SER A C 1
ATOM 2068 O O . SER A 1 260 ? -12.342 4.003 -7.413 1.00 91.62 260 SER A O 1
ATOM 2070 N N . ALA A 1 261 ? -10.683 3.663 -8.887 1.00 93.19 261 ALA A N 1
ATOM 2071 C CA . ALA A 1 261 ? -11.442 4.108 -10.048 1.00 93.19 261 ALA A CA 1
ATOM 2072 C C . ALA A 1 261 ? -12.695 3.244 -10.254 1.00 93.19 261 ALA A C 1
ATOM 2074 O O . ALA A 1 261 ? -13.798 3.781 -10.368 1.00 93.19 261 ALA A O 1
ATOM 2075 N N . GLY A 1 262 ? -12.547 1.919 -10.168 1.00 92.31 262 GLY A N 1
ATOM 2076 C CA . GLY A 1 262 ? -13.665 0.983 -10.250 1.00 92.31 262 GLY A CA 1
ATOM 2077 C C . GLY A 1 262 ? -14.691 1.174 -9.131 1.00 92.31 262 GLY A C 1
ATOM 2078 O O . GLY A 1 262 ? -15.890 1.054 -9.373 1.00 92.31 262 GLY A O 1
ATOM 2079 N N . ALA A 1 263 ? -14.257 1.551 -7.923 1.00 88.94 263 ALA A N 1
ATOM 2080 C CA . ALA A 1 263 ? -15.152 1.815 -6.794 1.00 88.94 263 ALA A CA 1
ATOM 2081 C C . ALA A 1 263 ? -16.123 2.975 -7.030 1.00 88.94 263 ALA A C 1
ATOM 2083 O O . ALA A 1 263 ? -17.248 2.941 -6.538 1.00 88.94 263 ALA A O 1
ATOM 2084 N N . PHE A 1 264 ? -15.702 3.972 -7.805 1.00 88.81 264 PHE A N 1
ATOM 2085 C CA . PHE A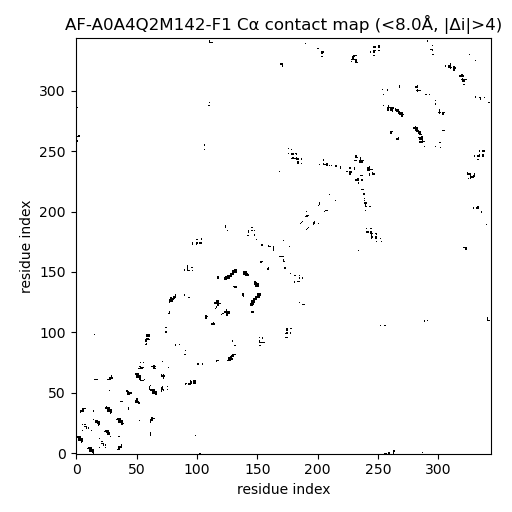 1 264 ? -16.536 5.109 -8.193 1.00 88.81 264 PHE A CA 1
ATOM 2086 C C . PHE A 1 264 ? -17.206 4.925 -9.559 1.00 88.81 264 PHE A C 1
ATOM 2088 O O . PHE A 1 264 ? -17.863 5.847 -10.038 1.00 88.81 264 PHE A O 1
ATOM 2095 N N . GLY A 1 265 ? -17.041 3.760 -10.196 1.00 90.25 265 GLY A N 1
ATOM 2096 C CA . GLY A 1 265 ? -17.526 3.523 -11.554 1.00 90.25 265 GLY A CA 1
ATOM 2097 C C . GLY A 1 265 ? -16.873 4.441 -12.589 1.00 90.25 265 GLY A C 1
ATOM 2098 O O . GLY A 1 265 ? -17.482 4.721 -13.620 1.00 90.25 265 GLY A O 1
ATOM 2099 N N . LEU A 1 266 ? -15.660 4.941 -12.315 1.00 92.19 266 LEU A N 1
ATOM 2100 C CA . LEU A 1 266 ? -14.910 5.715 -13.296 1.00 92.19 266 LEU A CA 1
ATOM 2101 C C . LEU A 1 266 ? -14.572 4.805 -14.468 1.00 92.19 266 LEU A C 1
ATOM 2103 O O . LEU A 1 266 ? -13.973 3.747 -14.295 1.00 92.19 266 LEU A O 1
ATOM 2107 N N . SER A 1 267 ? -14.948 5.238 -15.661 1.00 91.81 267 SER A N 1
ATOM 2108 C CA . SER A 1 267 ? -14.656 4.528 -16.890 1.00 91.81 267 SER A CA 1
ATOM 2109 C C . SER A 1 267 ? -14.398 5.521 -18.012 1.00 91.81 267 SER A C 1
ATOM 2111 O O . SER A 1 267 ? -15.017 6.583 -18.087 1.00 91.81 267 SER A O 1
ATOM 2113 N N . MET A 1 268 ? -13.456 5.171 -18.876 1.00 90.56 268 MET A N 1
ATOM 2114 C CA . MET A 1 268 ? -13.055 5.937 -20.038 1.00 90.56 268 MET A CA 1
ATOM 2115 C C . MET A 1 268 ? -13.436 5.162 -21.295 1.00 90.56 268 MET A C 1
ATOM 2117 O O . MET A 1 268 ? -12.972 4.045 -21.499 1.00 90.56 268 MET A O 1
ATOM 2121 N N . ALA A 1 269 ? -14.236 5.779 -22.162 1.00 85.38 269 ALA A N 1
ATOM 2122 C CA . ALA A 1 269 ? -14.561 5.245 -23.488 1.00 85.38 269 ALA A CA 1
ATOM 2123 C C . ALA A 1 269 ? -13.552 5.685 -24.573 1.00 85.38 269 ALA A C 1
ATOM 2125 O O . ALA A 1 269 ? -13.738 5.400 -25.755 1.00 85.38 269 ALA A O 1
ATOM 2126 N N . GLY A 1 270 ? -12.485 6.389 -24.180 1.00 79.69 270 GLY A N 1
ATOM 2127 C CA . GLY A 1 270 ? -11.568 7.058 -25.096 1.00 79.69 270 GLY A CA 1
ATOM 2128 C C . GLY A 1 270 ? -12.181 8.299 -25.761 1.00 79.69 270 GLY A C 1
ATOM 2129 O O . GLY A 1 270 ? -13.325 8.659 -25.489 1.00 79.69 270 GLY A O 1
ATOM 2130 N N . PRO A 1 271 ? -11.422 8.981 -26.632 1.00 76.38 271 PRO A N 1
ATOM 2131 C CA . PRO A 1 271 ? -11.856 10.214 -27.288 1.00 76.38 271 PRO A CA 1
ATOM 2132 C C . PRO A 1 271 ? -12.877 10.016 -28.425 1.00 76.38 271 PRO A C 1
ATOM 2134 O O . PRO A 1 271 ? -13.216 10.976 -29.113 1.00 76.38 271 PRO A O 1
ATOM 2137 N N . GLY A 1 272 ? -13.338 8.784 -28.664 1.00 68.81 272 GLY A N 1
ATOM 2138 C CA . GLY A 1 272 ? -14.209 8.457 -29.794 1.00 68.81 272 GLY A CA 1
ATOM 2139 C C . GLY A 1 272 ? -13.576 8.760 -31.159 1.00 68.81 272 GLY A C 1
ATOM 2140 O O . GLY A 1 272 ? -12.354 8.833 -31.303 1.00 68.81 272 GLY A O 1
ATOM 2141 N N . GLU A 1 273 ? -14.422 8.937 -32.176 1.00 67.19 273 GLU A N 1
ATOM 2142 C CA . GLU A 1 273 ? -13.992 9.252 -33.548 1.00 67.19 273 GLU A CA 1
ATOM 2143 C C . GLU A 1 273 ? -13.517 10.708 -33.717 1.00 67.19 273 GLU A C 1
ATOM 2145 O O . GLU A 1 273 ? -12.819 11.009 -34.684 1.00 67.19 273 GLU A O 1
ATOM 2150 N N . GLU A 1 274 ? -13.837 11.605 -32.775 1.00 71.06 274 GLU A N 1
ATOM 2151 C CA . GLU A 1 274 ? -13.587 13.054 -32.882 1.00 71.06 274 GLU A CA 1
ATOM 2152 C C . GLU A 1 274 ? -12.106 13.407 -33.060 1.00 71.06 274 GLU A C 1
ATOM 2154 O O . GLU A 1 274 ? -11.765 14.348 -33.775 1.00 71.06 274 GLU A O 1
ATOM 2159 N N . LEU A 1 275 ? -11.213 12.639 -32.434 1.00 71.25 275 LEU A N 1
ATOM 2160 C CA . LEU A 1 275 ? -9.767 12.858 -32.507 1.00 71.25 275 LEU A CA 1
ATOM 2161 C C . LEU A 1 275 ? -9.079 12.057 -33.622 1.00 71.25 275 LEU A C 1
ATOM 2163 O O . LEU A 1 275 ? -7.883 12.246 -33.839 1.00 71.25 275 LEU A O 1
ATOM 2167 N N . GLY A 1 276 ? -9.791 11.156 -34.315 1.00 65.69 276 GLY A N 1
ATOM 2168 C CA . GLY A 1 276 ? -9.235 10.321 -35.392 1.00 65.69 276 GLY A CA 1
ATOM 2169 C C . GLY A 1 276 ? -7.990 9.506 -34.998 1.00 65.69 276 GLY A C 1
ATOM 2170 O O . GLY A 1 276 ? -7.224 9.078 -35.866 1.00 65.69 276 GLY A O 1
ATOM 2171 N N . ALA A 1 277 ? -7.743 9.330 -33.697 1.00 67.50 277 ALA A N 1
ATOM 2172 C CA . ALA A 1 277 ? -6.517 8.750 -33.172 1.00 67.50 277 ALA A CA 1
ATOM 2173 C C . ALA A 1 277 ? -6.532 7.221 -33.294 1.00 67.50 277 ALA A C 1
ATOM 2175 O O . ALA A 1 277 ? -7.532 6.560 -33.018 1.00 67.50 277 ALA A O 1
ATOM 2176 N N . ARG A 1 278 ? -5.388 6.641 -33.677 1.00 57.16 278 ARG A N 1
ATOM 2177 C CA . ARG A 1 278 ? -5.177 5.189 -33.644 1.00 57.16 278 ARG A CA 1
ATOM 2178 C C . ARG A 1 278 ? -4.705 4.791 -32.247 1.00 57.16 278 ARG A C 1
ATOM 2180 O O . ARG A 1 278 ? -3.568 5.073 -31.890 1.00 57.16 278 ARG A O 1
ATOM 2187 N N . GLY A 1 279 ? -5.569 4.138 -31.478 1.00 62.12 279 GLY A N 1
ATOM 2188 C CA . GLY A 1 279 ? -5.239 3.596 -30.158 1.00 62.12 279 GLY A CA 1
ATOM 2189 C C . GLY A 1 279 ? -6.452 3.572 -29.232 1.00 62.12 279 GLY A C 1
ATOM 2190 O O . GLY A 1 279 ? -7.277 4.482 -29.269 1.00 62.12 279 GLY A O 1
ATOM 2191 N N . SER A 1 280 ? -6.562 2.532 -28.405 1.00 69.56 280 SER A N 1
ATOM 2192 C CA . SER A 1 280 ? -7.618 2.447 -27.395 1.00 69.56 280 SER A CA 1
ATOM 2193 C C . SER A 1 280 ? -7.195 3.249 -26.164 1.00 69.56 280 SER A C 1
ATOM 2195 O O . SER A 1 280 ? -6.342 2.806 -25.405 1.00 69.56 280 SER A O 1
ATOM 2197 N N . LEU A 1 281 ? -7.772 4.436 -25.960 1.00 83.25 281 LEU A N 1
ATOM 2198 C CA . LEU A 1 281 ? -7.683 5.177 -24.689 1.00 83.25 281 LEU A CA 1
ATOM 2199 C C . LEU A 1 281 ? -8.855 4.807 -23.768 1.00 83.25 281 LEU A C 1
ATOM 2201 O O . LEU A 1 281 ? -9.465 5.660 -23.122 1.00 83.25 281 LEU A O 1
ATOM 2205 N N . THR A 1 282 ? -9.213 3.529 -23.774 1.00 88.94 282 THR A N 1
ATOM 2206 C CA . THR A 1 282 ? -10.313 2.973 -22.992 1.00 88.94 282 THR A CA 1
ATOM 2207 C C . THR A 1 282 ? -9.786 2.425 -21.681 1.00 88.94 282 THR A C 1
ATOM 2209 O O . THR A 1 282 ? -8.733 1.800 -21.660 1.00 88.94 282 THR A O 1
ATOM 2212 N N . SER A 1 283 ? -10.533 2.626 -20.607 1.00 92.56 283 SER A N 1
ATOM 2213 C CA . SER A 1 283 ? -10.231 2.048 -19.303 1.00 92.56 283 SER A CA 1
ATOM 2214 C C . SER A 1 283 ? -11.550 1.759 -18.588 1.00 92.56 283 SER A C 1
ATOM 2216 O O . SER A 1 283 ? -12.413 2.633 -18.451 1.00 92.56 283 SER A O 1
ATOM 2218 N N . HIS A 1 284 ? -11.729 0.528 -18.141 1.00 92.50 284 HIS A N 1
ATOM 2219 C CA . HIS A 1 284 ? -12.873 0.011 -17.408 1.00 92.50 284 HIS A CA 1
ATOM 2220 C C . HIS A 1 284 ? -12.413 -0.671 -16.103 1.00 92.50 284 HIS A C 1
ATOM 2222 O O . HIS A 1 284 ? -12.610 -1.878 -15.930 1.00 92.50 284 HIS A O 1
ATOM 2228 N N . PRO A 1 285 ? -11.815 0.069 -15.146 1.00 91.69 285 PRO A N 1
ATOM 2229 C CA . PRO A 1 285 ? -11.350 -0.514 -13.896 1.00 91.69 285 PRO A CA 1
ATOM 2230 C C . PRO A 1 285 ? -12.491 -1.133 -13.082 1.00 91.69 285 PRO A C 1
ATOM 2232 O O . PRO A 1 285 ? -13.614 -0.629 -13.045 1.00 91.69 285 PRO A O 1
ATOM 2235 N N . THR A 1 286 ? -12.182 -2.213 -12.369 1.00 87.88 286 THR A N 1
ATOM 2236 C CA . THR A 1 286 ? -13.145 -2.979 -11.568 1.00 87.88 286 THR A CA 1
ATOM 2237 C C . THR A 1 286 ? -12.835 -2.902 -10.077 1.00 87.88 286 THR A C 1
ATOM 2239 O O . THR A 1 286 ? -11.699 -2.686 -9.664 1.00 87.88 286 THR A O 1
ATOM 2242 N N . LEU A 1 287 ? -13.855 -3.136 -9.248 1.00 81.81 287 LEU A N 1
ATOM 2243 C CA . LEU A 1 287 ? -13.723 -3.193 -7.786 1.00 81.81 287 LEU A CA 1
ATOM 2244 C C . LEU A 1 287 ? -12.898 -4.386 -7.281 1.00 81.81 287 LEU A C 1
ATOM 2246 O O . LEU A 1 287 ? -12.262 -4.302 -6.230 1.00 81.81 287 LEU A O 1
ATOM 2250 N N . THR A 1 288 ? -12.948 -5.507 -7.995 1.00 81.19 288 THR A N 1
ATOM 2251 C CA . THR A 1 288 ? -12.278 -6.747 -7.596 1.00 81.19 288 THR A CA 1
ATOM 2252 C C . THR A 1 288 ? -10.857 -6.785 -8.159 1.00 81.19 288 THR A C 1
ATOM 2254 O O . THR A 1 288 ? -10.684 -6.476 -9.344 1.00 81.19 288 THR A O 1
ATOM 2257 N N . PRO A 1 289 ? -9.849 -7.188 -7.358 1.00 75.75 289 PRO A N 1
ATOM 2258 C CA . PRO A 1 289 ? -8.507 -7.452 -7.861 1.00 75.75 289 PRO A CA 1
ATOM 2259 C C . PRO A 1 289 ? -8.525 -8.464 -9.011 1.00 75.75 289 PRO A C 1
ATOM 2261 O O . PRO A 1 289 ? -9.163 -9.514 -8.928 1.00 75.75 289 PRO A O 1
ATOM 2264 N N . GLN A 1 290 ? -7.803 -8.164 -10.088 1.00 77.88 290 GLN A N 1
ATOM 2265 C CA . GLN A 1 290 ? -7.770 -8.995 -11.292 1.00 77.88 290 GLN A CA 1
ATOM 2266 C C . GLN A 1 290 ? -6.677 -10.071 -11.200 1.00 77.88 290 GLN A C 1
ATOM 2268 O O . GLN A 1 290 ? -5.760 -10.113 -12.013 1.00 77.88 290 GLN A O 1
ATOM 2273 N N . SER A 1 291 ? -6.758 -10.961 -10.207 1.00 75.81 291 SER A N 1
ATOM 2274 C CA . SER A 1 291 ? -5.761 -12.032 -10.007 1.00 75.81 291 SER A CA 1
ATOM 2275 C C . SER A 1 291 ? -5.691 -13.038 -11.163 1.00 75.81 291 SER A C 1
ATOM 2277 O O . SER A 1 291 ? -4.694 -13.738 -11.324 1.00 75.81 291 SER A O 1
ATOM 2279 N N . ALA A 1 292 ? -6.754 -13.125 -11.970 1.00 81.50 292 ALA A N 1
ATOM 2280 C CA . ALA A 1 292 ? -6.803 -13.991 -13.139 1.00 81.50 292 ALA A CA 1
ATOM 2281 C C . ALA A 1 292 ? -6.138 -13.391 -14.385 1.00 81.50 292 ALA A C 1
ATOM 2283 O O . ALA A 1 292 ? -5.685 -14.161 -15.234 1.00 81.50 292 ALA A O 1
ATOM 2284 N N . ALA A 1 293 ? -6.092 -12.061 -14.475 1.00 87.62 293 ALA A N 1
ATOM 2285 C CA . ALA A 1 293 ? -5.618 -11.323 -15.636 1.00 87.62 293 ALA A CA 1
ATOM 2286 C C . ALA A 1 293 ? -4.096 -11.413 -15.787 1.00 87.62 293 ALA A C 1
ATOM 2288 O O . ALA A 1 293 ? -3.384 -11.729 -14.837 1.00 87.62 293 ALA A O 1
ATOM 2289 N N . SER A 1 294 ? -3.587 -11.138 -16.986 1.00 92.12 294 SER A N 1
ATOM 2290 C CA . SER A 1 294 ? -2.154 -10.923 -17.173 1.00 92.12 294 SER A CA 1
ATOM 2291 C C . SER A 1 294 ? -1.767 -9.503 -16.749 1.00 92.12 294 SER A C 1
ATOM 2293 O O . SER A 1 294 ? -2.599 -8.594 -16.715 1.00 92.12 294 SER A O 1
ATOM 2295 N N . VAL A 1 295 ? -0.477 -9.260 -16.498 1.00 94.62 295 VAL A N 1
ATOM 2296 C CA . VAL A 1 295 ? 0.010 -7.888 -16.266 1.00 94.62 295 VAL A CA 1
ATOM 2297 C C . VAL A 1 295 ? -0.255 -6.981 -17.460 1.00 94.62 295 VAL A C 1
ATOM 2299 O O . VAL A 1 295 ? -0.534 -5.802 -17.271 1.00 94.62 295 VAL A O 1
ATOM 2302 N N . ARG A 1 296 ? -0.235 -7.514 -18.684 1.00 94.00 296 ARG A N 1
ATOM 2303 C CA . ARG A 1 296 ? -0.544 -6.722 -19.880 1.00 94.00 296 ARG A CA 1
ATOM 2304 C C . ARG A 1 296 ? -1.995 -6.251 -19.891 1.00 94.00 296 ARG A C 1
ATOM 2306 O O . ARG A 1 296 ? -2.230 -5.110 -20.268 1.00 94.00 296 ARG A O 1
ATOM 2313 N N . ASP A 1 297 ? -2.931 -7.066 -19.410 1.00 93.38 297 ASP A N 1
ATOM 2314 C CA . ASP A 1 297 ? -4.335 -6.662 -19.268 1.00 93.38 297 ASP A CA 1
ATOM 2315 C C . ASP A 1 297 ? -4.485 -5.564 -18.203 1.00 93.38 297 ASP A C 1
ATOM 2317 O O . ASP A 1 297 ? -5.107 -4.534 -18.450 1.00 93.38 297 ASP A O 1
ATOM 2321 N N . ILE A 1 298 ? -3.828 -5.727 -17.047 1.00 95.06 298 ILE A N 1
ATOM 2322 C CA . ILE A 1 298 ? -3.810 -4.704 -15.987 1.00 95.06 298 ILE A CA 1
ATOM 2323 C C . ILE A 1 298 ? -3.221 -3.387 -16.517 1.00 95.06 298 ILE A C 1
ATOM 2325 O O . ILE A 1 298 ? -3.737 -2.307 -16.228 1.00 95.06 298 ILE A O 1
ATOM 2329 N N . LEU A 1 299 ? -2.145 -3.458 -17.305 1.00 95.00 299 LEU A N 1
ATOM 2330 C CA . LEU A 1 299 ? -1.500 -2.284 -17.889 1.00 95.00 299 LEU A CA 1
ATOM 2331 C C . LEU A 1 299 ? -2.331 -1.634 -18.999 1.00 95.00 299 LEU A C 1
ATOM 2333 O O . LEU A 1 299 ? -2.304 -0.409 -19.112 1.00 95.00 299 LEU A O 1
ATOM 2337 N N . ALA A 1 300 ? -3.092 -2.414 -19.769 1.00 92.44 300 ALA A N 1
ATOM 2338 C CA . ALA A 1 300 ? -4.025 -1.888 -20.761 1.00 92.44 300 ALA A CA 1
ATOM 2339 C C . ALA A 1 300 ? -5.122 -1.033 -20.106 1.00 92.44 300 ALA A C 1
ATOM 2341 O O . ALA A 1 300 ? -5.499 -0.001 -20.653 1.00 92.44 300 ALA A O 1
ATOM 2342 N N . GLU A 1 301 ? -5.565 -1.408 -18.902 1.00 93.62 301 GLU A N 1
ATOM 2343 C CA . GLU A 1 301 ? -6.482 -0.602 -18.091 1.00 93.62 301 GLU A CA 1
ATOM 2344 C C . GLU A 1 301 ? -5.786 0.606 -17.443 1.00 93.62 301 GLU A C 1
ATOM 2346 O O . GLU A 1 301 ? -6.354 1.699 -17.357 1.00 93.62 301 GLU A O 1
ATOM 2351 N N . TRP A 1 302 ? -4.547 0.423 -16.981 1.00 95.19 302 TRP A N 1
ATOM 2352 C CA . TRP A 1 302 ? -3.780 1.436 -16.256 1.00 95.19 302 TRP A CA 1
ATOM 2353 C C . TRP A 1 302 ? -3.319 2.602 -17.127 1.00 95.19 302 TRP A C 1
ATOM 2355 O O . TRP A 1 302 ? -3.468 3.754 -16.725 1.00 95.19 302 TRP A O 1
ATOM 2365 N N . GLN A 1 303 ? -2.734 2.327 -18.294 1.00 93.50 303 GLN A N 1
ATOM 2366 C CA . GLN A 1 303 ? -2.041 3.342 -19.091 1.00 93.50 303 GLN A CA 1
ATOM 2367 C C . GLN A 1 303 ? -2.960 4.507 -19.507 1.00 93.50 303 GLN A C 1
ATOM 2369 O O . GLN A 1 303 ? -2.576 5.660 -19.277 1.00 93.50 303 GLN A O 1
ATOM 2374 N N . PRO A 1 304 ? -4.179 4.276 -20.044 1.00 92.44 304 PRO A N 1
ATOM 2375 C CA . PRO A 1 304 ? -5.087 5.369 -20.385 1.00 92.44 304 PRO A CA 1
ATOM 2376 C C . PRO A 1 304 ? -5.538 6.155 -19.153 1.00 92.44 304 PRO A C 1
ATOM 2378 O O . PRO A 1 304 ? -5.587 7.386 -19.197 1.00 92.44 304 PRO A O 1
ATOM 2381 N N . LEU A 1 305 ? -5.811 5.463 -18.040 1.00 94.06 305 LEU A N 1
ATOM 2382 C CA . LEU A 1 305 ? -6.213 6.101 -16.789 1.00 94.06 305 LEU A CA 1
ATOM 2383 C C . LEU A 1 305 ? -5.098 6.989 -16.227 1.00 94.06 305 LEU A C 1
ATOM 2385 O O . LEU A 1 305 ? -5.354 8.140 -15.884 1.00 94.06 305 LEU A O 1
ATOM 2389 N N . ALA A 1 306 ? -3.861 6.496 -16.171 1.00 94.88 306 ALA A N 1
ATOM 2390 C CA . ALA A 1 306 ? -2.706 7.257 -15.700 1.00 94.88 306 ALA A CA 1
ATOM 2391 C C . ALA A 1 306 ? -2.461 8.505 -16.561 1.00 94.88 306 ALA A C 1
ATOM 2393 O O . ALA A 1 306 ? -2.240 9.594 -16.028 1.00 94.88 306 ALA A O 1
ATOM 2394 N N . LEU A 1 307 ? -2.577 8.375 -17.888 1.00 92.69 307 LEU A N 1
ATOM 2395 C CA . LEU A 1 307 ? -2.482 9.508 -18.806 1.00 92.69 307 LEU A CA 1
ATOM 2396 C C . LEU A 1 307 ? -3.570 10.554 -18.527 1.00 92.69 307 LEU A C 1
ATOM 2398 O O . LEU A 1 307 ? -3.264 11.744 -18.429 1.00 92.69 307 LEU A O 1
ATOM 2402 N N . ALA A 1 308 ? -4.826 10.128 -18.374 1.00 92.88 308 ALA A N 1
ATOM 2403 C CA . ALA A 1 308 ? -5.931 11.030 -18.063 1.00 92.88 308 ALA A CA 1
ATOM 2404 C C . ALA A 1 308 ? -5.731 11.730 -16.713 1.00 92.88 308 ALA A C 1
ATOM 2406 O O . ALA A 1 308 ? -5.887 12.946 -16.634 1.00 92.88 308 ALA A O 1
ATOM 2407 N N . LEU A 1 309 ? -5.325 10.994 -15.675 1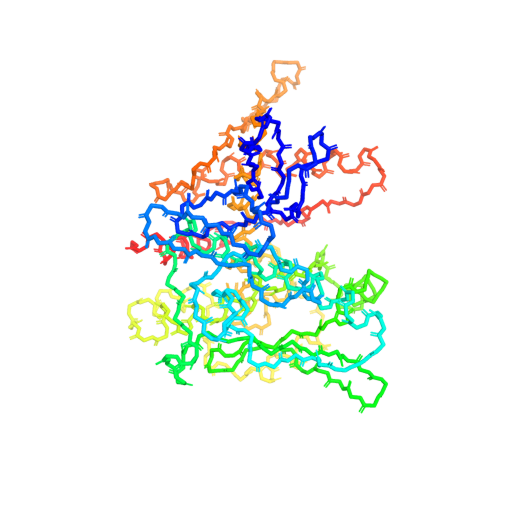.00 93.69 309 LEU A N 1
ATOM 2408 C CA . LEU A 1 309 ? -5.021 11.546 -14.354 1.00 93.69 309 LEU A CA 1
ATOM 2409 C C . LEU A 1 309 ? -3.927 12.619 -14.423 1.00 93.69 309 LEU A C 1
ATOM 2411 O O . LEU A 1 309 ? -4.094 13.697 -13.855 1.00 93.69 309 LEU A O 1
ATOM 2415 N N . ASN A 1 310 ? -2.850 12.368 -15.169 1.00 94.31 310 ASN A N 1
ATOM 2416 C CA . ASN A 1 310 ? -1.785 13.346 -15.386 1.00 94.31 310 ASN A CA 1
ATOM 2417 C C . ASN A 1 310 ? -2.300 14.602 -16.104 1.00 94.31 310 ASN A C 1
ATOM 2419 O O . ASN A 1 310 ? -2.083 15.718 -15.632 1.00 94.31 310 ASN A O 1
ATOM 2423 N N . LEU A 1 311 ? -3.033 14.445 -17.210 1.00 93.12 311 LEU A N 1
ATOM 2424 C CA . LEU A 1 311 ? -3.558 15.576 -17.984 1.00 93.12 311 LEU A CA 1
ATOM 2425 C C . LEU A 1 311 ? -4.594 16.400 -17.206 1.00 93.12 311 LEU A C 1
ATOM 2427 O O . LEU A 1 311 ? -4.548 17.631 -17.244 1.00 93.12 311 LEU A O 1
ATOM 2431 N N . VAL A 1 312 ? -5.487 15.745 -16.461 1.00 93.94 312 VAL A N 1
ATOM 2432 C CA . VAL A 1 312 ? -6.441 16.419 -15.569 1.00 93.94 312 VAL A CA 1
ATOM 2433 C C . VAL A 1 312 ? -5.688 17.205 -14.499 1.00 93.94 312 VAL A C 1
ATOM 2435 O O . VAL A 1 312 ? -6.000 18.375 -14.282 1.00 93.94 312 VAL A O 1
ATOM 2438 N N . ASN A 1 313 ? -4.650 16.636 -13.882 1.00 94.25 313 ASN A N 1
ATOM 2439 C CA . ASN A 1 313 ? -3.884 17.349 -12.860 1.00 94.25 313 ASN A CA 1
ATOM 2440 C C . ASN A 1 313 ? -3.125 18.561 -13.436 1.00 94.25 313 ASN A C 1
ATOM 2442 O O . ASN A 1 313 ? -3.161 19.646 -12.850 1.00 94.25 313 ASN A O 1
ATOM 2446 N N . ARG A 1 314 ? -2.542 18.429 -14.638 1.00 94.69 314 ARG A N 1
ATOM 2447 C CA . ARG A 1 314 ? -1.948 19.554 -15.387 1.00 94.69 314 ARG A CA 1
ATOM 2448 C C . ARG A 1 314 ? -2.961 20.657 -15.676 1.00 94.69 314 ARG A C 1
ATOM 2450 O O . ARG A 1 314 ? -2.628 21.832 -15.542 1.00 94.69 314 ARG A O 1
ATOM 2457 N N . SER A 1 315 ? -4.203 20.305 -16.018 1.00 95.56 315 SER A N 1
ATOM 2458 C CA . SER A 1 315 ? -5.271 21.289 -16.262 1.00 95.56 315 SER A CA 1
ATOM 2459 C C . SER A 1 315 ? -5.636 22.110 -15.016 1.00 95.56 315 SER A C 1
ATOM 2461 O O . SER A 1 315 ? -6.092 23.244 -15.135 1.00 95.56 315 SER A O 1
ATOM 2463 N N . LEU A 1 316 ? -5.364 21.569 -13.823 1.00 95.44 316 LEU A N 1
ATOM 2464 C CA . LEU A 1 316 ? -5.532 22.239 -12.531 1.00 95.44 316 LEU A CA 1
ATOM 2465 C C . LEU A 1 316 ? -4.259 22.977 -12.067 1.00 95.44 316 LEU A C 1
ATOM 2467 O O . LEU A 1 316 ? -4.205 23.468 -10.939 1.00 95.44 316 LEU A O 1
ATOM 2471 N N . GLY A 1 317 ? -3.224 23.053 -12.912 1.00 92.75 317 GLY A N 1
ATOM 2472 C CA . GLY A 1 317 ? -1.953 23.717 -12.605 1.00 92.75 317 GLY A CA 1
ATOM 2473 C C . GLY A 1 317 ? -1.032 22.918 -11.677 1.00 92.75 317 GLY A C 1
ATOM 2474 O O . GLY A 1 317 ? -0.178 23.504 -11.011 1.00 92.75 317 GLY A O 1
ATOM 2475 N N . LYS A 1 318 ? -1.210 21.595 -11.591 1.00 90.31 318 LYS A N 1
ATOM 2476 C CA . LYS A 1 318 ? -0.366 20.685 -10.803 1.00 90.31 318 LYS A CA 1
ATOM 2477 C C . LYS A 1 318 ? 0.506 19.812 -11.717 1.00 90.31 318 LYS A C 1
ATOM 2479 O O . LYS A 1 318 ? 0.256 19.713 -12.914 1.00 90.31 318 LYS A O 1
ATOM 2484 N N . GLY A 1 319 ? 1.557 19.210 -11.154 1.00 88.19 319 GLY A N 1
ATOM 2485 C CA . GLY A 1 319 ? 2.412 18.252 -11.869 1.00 88.19 319 GLY A CA 1
ATOM 2486 C C . GLY A 1 319 ? 1.689 16.939 -12.182 1.00 88.19 319 GLY A C 1
ATOM 2487 O O . GLY A 1 319 ? 0.525 16.767 -11.842 1.00 88.19 319 GLY A O 1
ATOM 2488 N N . ASP A 1 320 ? 2.364 15.986 -12.807 1.00 91.44 320 ASP A N 1
ATOM 2489 C CA . ASP A 1 320 ? 1.782 14.658 -13.038 1.00 91.44 320 ASP A CA 1
ATOM 2490 C C . ASP A 1 320 ? 1.556 13.907 -11.721 1.00 91.44 320 ASP A C 1
ATOM 2492 O O . ASP A 1 320 ? 2.389 13.967 -10.818 1.00 91.44 320 ASP A O 1
ATOM 2496 N N . LEU A 1 321 ? 0.439 13.180 -11.612 1.00 89.12 321 LEU A N 1
ATOM 2497 C CA . LEU A 1 321 ? 0.175 12.310 -10.458 1.00 89.12 321 LEU A CA 1
ATOM 2498 C C . LEU A 1 321 ? 0.993 11.018 -10.527 1.00 89.12 321 LEU A C 1
ATOM 2500 O O . LEU A 1 321 ? 1.357 10.462 -9.494 1.00 89.12 321 LEU A O 1
ATOM 2504 N N . TYR A 1 322 ? 1.271 10.546 -11.742 1.00 93.00 322 TYR A N 1
ATOM 2505 C CA . TYR A 1 322 ? 2.095 9.376 -12.014 1.00 93.00 322 TYR A CA 1
ATOM 2506 C C . TYR A 1 322 ? 3.055 9.671 -13.183 1.00 93.00 322 TYR A C 1
ATOM 2508 O O . TYR A 1 322 ? 2.772 9.306 -14.327 1.00 93.00 322 TYR A O 1
ATOM 2516 N N . PRO A 1 323 ? 4.180 10.365 -12.933 1.00 90.81 323 PRO A N 1
ATOM 2517 C CA . PRO A 1 323 ? 5.165 10.771 -13.949 1.00 90.81 323 PRO A CA 1
ATOM 2518 C C . PRO A 1 323 ? 6.099 9.636 -14.418 1.00 90.81 323 PRO A C 1
ATOM 2520 O O . PRO A 1 323 ? 7.251 9.888 -14.768 1.00 90.81 323 PRO A O 1
ATOM 2523 N N . PHE A 1 324 ? 5.652 8.381 -14.401 1.00 92.12 324 PHE A N 1
ATOM 2524 C CA . PHE A 1 324 ? 6.525 7.229 -14.635 1.00 92.12 324 PHE A CA 1
ATOM 2525 C C . PHE A 1 324 ? 6.282 6.579 -15.991 1.00 92.12 324 PHE A C 1
ATOM 2527 O O . PHE A 1 324 ? 5.146 6.475 -16.456 1.00 92.12 324 PHE A O 1
ATOM 2534 N N . THR A 1 325 ? 7.365 6.102 -16.601 1.00 89.44 325 THR A N 1
ATOM 2535 C CA . THR A 1 325 ? 7.324 5.351 -17.859 1.00 89.44 325 THR A CA 1
ATOM 2536 C C . THR A 1 325 ? 7.499 3.871 -17.561 1.00 89.44 325 THR A C 1
ATOM 2538 O O . THR A 1 325 ? 8.451 3.478 -16.897 1.00 89.44 325 THR A O 1
ATOM 2541 N N . ILE A 1 326 ? 6.579 3.046 -18.058 1.00 94.88 326 ILE A N 1
ATOM 2542 C CA . ILE A 1 326 ? 6.643 1.589 -17.919 1.00 94.88 326 ILE A CA 1
ATOM 2543 C C . ILE A 1 326 ? 7.159 1.029 -19.247 1.00 94.88 326 ILE A C 1
ATOM 2545 O O . ILE A 1 326 ? 6.375 0.775 -20.160 1.00 94.88 326 ILE A O 1
ATOM 2549 N N . ALA A 1 327 ? 8.482 0.912 -19.370 1.00 94.88 327 ALA A N 1
ATOM 2550 C CA . ALA A 1 327 ? 9.140 0.295 -20.521 1.00 94.88 327 ALA A CA 1
ATOM 2551 C C . ALA A 1 327 ? 9.016 -1.241 -20.488 1.00 94.88 327 ALA A C 1
ATOM 2553 O O . ALA A 1 327 ? 8.710 -1.813 -19.442 1.00 94.88 327 ALA A O 1
ATOM 2554 N N . ASP A 1 328 ? 9.280 -1.918 -21.610 1.00 95.75 328 ASP A N 1
ATOM 2555 C CA . ASP A 1 328 ? 9.137 -3.380 -21.718 1.00 95.75 328 ASP A CA 1
ATOM 2556 C C . ASP A 1 328 ? 9.902 -4.167 -20.629 1.00 95.75 328 ASP A C 1
ATOM 2558 O O . ASP A 1 328 ? 9.282 -5.038 -20.013 1.00 95.75 328 ASP A O 1
ATOM 2562 N N . PRO A 1 329 ? 11.163 -3.835 -20.268 1.00 96.88 329 PRO A N 1
ATOM 2563 C CA . PRO A 1 329 ? 11.842 -4.493 -19.146 1.00 96.88 329 PRO A CA 1
ATOM 2564 C C . PRO A 1 329 ? 11.108 -4.326 -17.806 1.00 96.88 329 PRO A C 1
ATOM 2566 O O . PRO A 1 329 ? 11.044 -5.249 -16.995 1.00 96.88 329 PRO A O 1
ATOM 2569 N N . VAL A 1 330 ? 10.483 -3.167 -17.576 1.00 97.81 330 VAL A N 1
ATOM 2570 C CA . VAL A 1 330 ? 9.673 -2.916 -16.374 1.00 97.81 330 VAL A CA 1
ATOM 2571 C C . VAL A 1 330 ? 8.379 -3.732 -16.404 1.00 97.81 330 VAL A C 1
ATOM 2573 O O . VAL A 1 330 ? 7.940 -4.216 -15.361 1.00 97.81 330 VAL A O 1
ATOM 2576 N N . VAL A 1 331 ? 7.781 -3.953 -17.580 1.00 98.00 331 VAL A N 1
ATOM 2577 C CA . VAL A 1 331 ? 6.625 -4.856 -17.729 1.00 98.00 331 VAL A CA 1
ATOM 2578 C C . VAL A 1 331 ? 6.991 -6.276 -17.298 1.00 98.00 331 VAL A C 1
ATOM 2580 O O . VAL A 1 331 ? 6.227 -6.897 -16.562 1.00 98.00 331 VAL A O 1
ATOM 2583 N N . GLU A 1 332 ? 8.162 -6.782 -17.687 1.00 97.75 332 GLU A N 1
ATOM 2584 C CA . GLU A 1 332 ? 8.624 -8.121 -17.292 1.00 97.75 332 GLU A CA 1
ATOM 2585 C C . GLU A 1 332 ? 8.872 -8.240 -15.780 1.00 97.75 332 GLU A C 1
ATOM 2587 O O . GLU A 1 332 ? 8.539 -9.263 -15.167 1.00 97.75 332 GLU A O 1
ATOM 2592 N N . LYS A 1 333 ? 9.408 -7.182 -15.160 1.00 98.50 333 LYS A N 1
ATOM 2593 C CA . LYS A 1 333 ? 9.577 -7.073 -13.702 1.00 98.50 333 LYS A CA 1
ATOM 2594 C C . LYS A 1 333 ? 8.224 -7.049 -12.981 1.00 98.50 333 LYS A C 1
ATOM 2596 O O . LYS A 1 333 ? 8.031 -7.782 -12.009 1.00 98.50 333 LYS A O 1
ATOM 2601 N N . LEU A 1 334 ? 7.258 -6.277 -13.484 1.00 98.31 334 LEU A N 1
ATOM 2602 C CA . LEU A 1 334 ? 5.882 -6.263 -12.973 1.00 98.31 334 LEU A CA 1
ATOM 2603 C C . LEU A 1 334 ? 5.211 -7.632 -13.129 1.00 98.31 334 LEU A C 1
ATOM 2605 O O . LEU A 1 334 ? 4.485 -8.059 -12.234 1.00 98.31 334 LEU A O 1
ATOM 2609 N N . GLU A 1 335 ? 5.467 -8.346 -14.226 1.00 97.25 335 GLU A N 1
ATOM 2610 C CA . GLU A 1 335 ? 4.957 -9.702 -14.444 1.00 97.25 335 GLU A CA 1
ATOM 2611 C C . GLU A 1 335 ? 5.512 -10.697 -13.425 1.00 97.25 335 GLU A C 1
ATOM 2613 O O . GLU A 1 335 ? 4.765 -11.519 -12.889 1.00 97.25 335 GLU A O 1
ATOM 2618 N N . TYR A 1 336 ? 6.799 -10.585 -13.093 1.00 97.94 336 TYR A N 1
ATOM 2619 C CA . TYR A 1 336 ? 7.398 -11.360 -12.013 1.00 97.94 336 TYR A CA 1
ATOM 2620 C C . TYR A 1 336 ? 6.727 -11.075 -10.661 1.00 97.94 336 TYR A C 1
ATOM 2622 O O . TYR A 1 336 ? 6.287 -12.012 -9.994 1.00 97.94 336 TYR A O 1
ATOM 2630 N N . VAL A 1 337 ? 6.563 -9.799 -10.290 1.00 98.00 337 VAL A N 1
ATOM 2631 C CA . VAL A 1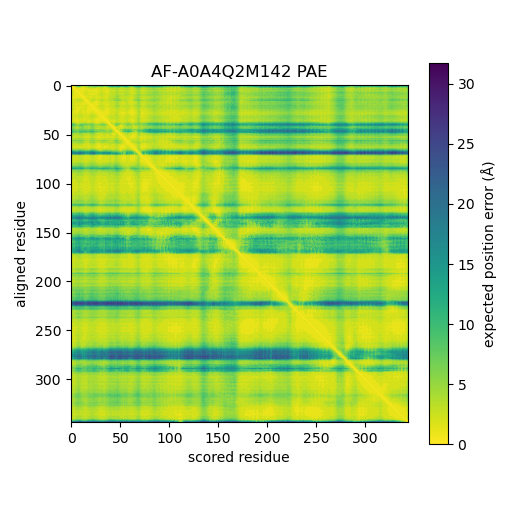 337 ? 5.857 -9.408 -9.055 1.00 98.00 337 VAL A CA 1
ATOM 2632 C C . VAL A 1 337 ? 4.420 -9.933 -9.046 1.00 98.00 337 VAL A C 1
ATOM 2634 O O . VAL A 1 337 ? 3.974 -10.502 -8.051 1.00 98.00 337 VAL A O 1
ATOM 2637 N N . HIS A 1 338 ? 3.694 -9.805 -10.154 1.00 96.81 338 HIS A N 1
ATOM 2638 C CA . HIS A 1 338 ? 2.319 -10.278 -10.255 1.00 96.81 338 HIS A CA 1
ATOM 2639 C C . HIS A 1 338 ? 2.200 -11.793 -10.052 1.00 96.81 338 HIS A C 1
ATOM 2641 O O . HIS A 1 338 ? 1.274 -12.238 -9.374 1.00 96.81 338 HIS A O 1
ATOM 2647 N N . ARG A 1 339 ? 3.135 -12.597 -10.580 1.00 95.06 339 ARG A N 1
ATOM 2648 C CA . ARG A 1 339 ? 3.174 -14.049 -10.324 1.00 95.06 339 ARG A CA 1
ATOM 2649 C C . ARG A 1 339 ? 3.385 -14.366 -8.845 1.00 95.06 339 ARG A C 1
ATOM 2651 O O . ARG A 1 339 ? 2.629 -15.158 -8.287 1.00 95.06 339 ARG A O 1
ATOM 2658 N N . LEU A 1 340 ? 4.317 -13.670 -8.183 1.00 95.44 340 LEU A N 1
ATOM 2659 C CA . LEU A 1 340 ? 4.524 -13.811 -6.736 1.00 95.44 340 LEU A CA 1
ATOM 2660 C C . LEU A 1 340 ? 3.250 -13.494 -5.943 1.00 95.44 340 LEU A C 1
ATOM 2662 O O . LEU A 1 340 ? 2.882 -14.253 -5.049 1.00 95.44 340 LEU A O 1
ATOM 2666 N N . VAL A 1 341 ? 2.568 -12.395 -6.283 1.00 94.62 341 VAL A N 1
ATOM 2667 C CA . VAL A 1 341 ? 1.353 -11.945 -5.584 1.00 94.62 341 VAL A CA 1
ATOM 2668 C C . VAL A 1 341 ? 0.158 -12.859 -5.857 1.00 94.62 341 VAL A C 1
ATOM 2670 O O . VAL A 1 341 ? -0.619 -13.137 -4.952 1.00 94.62 341 VAL A O 1
ATOM 2673 N N . SER A 1 342 ? 0.006 -13.351 -7.087 1.00 90.44 342 SER A N 1
ATOM 2674 C CA . SER A 1 342 ? -1.094 -14.248 -7.472 1.00 90.44 342 SER A CA 1
ATOM 2675 C C . SER A 1 342 ? -0.871 -15.712 -7.071 1.00 90.44 342 SER A C 1
ATOM 2677 O O . SER A 1 342 ? -1.770 -16.532 -7.265 1.00 90.44 342 SER A O 1
ATOM 2679 N N . GLY A 1 343 ? 0.297 -16.048 -6.508 1.00 82.56 343 GLY A N 1
ATOM 2680 C CA . GLY A 1 343 ? 0.659 -17.411 -6.115 1.00 82.56 343 GLY A CA 1
ATOM 2681 C C . GLY A 1 343 ? 0.851 -18.359 -7.302 1.00 82.56 343 GLY A C 1
ATOM 2682 O O . GLY A 1 343 ? 0.563 -19.549 -7.171 1.00 82.56 343 GLY A O 1
ATOM 2683 N N . ARG A 1 344 ? 1.281 -17.827 -8.452 1.00 59.78 344 ARG A N 1
ATOM 2684 C CA . ARG A 1 344 ? 1.424 -18.543 -9.729 1.00 59.78 344 ARG A CA 1
ATOM 2685 C C . ARG A 1 344 ? 2.867 -18.864 -10.082 1.00 59.78 344 ARG A C 1
ATOM 2687 O O . ARG A 1 344 ? 3.759 -18.049 -9.753 1.00 59.78 344 ARG A O 1
#

Secondary structure (DSSP, 8-state):
--EEE-TTT--EEETT-SB-TTT--BEEEETTTTEEEE-BTTEEEETTEEEEE-S-TTTT--BEEESSTT---HHHHTEEE--SS--HHHHHHHHHHHHHHHHHHHHHHHTT----BTTT-TTT-BEEEEE--BTTB----EEETTEEEEEGGGGSHHHHHHHHHHTT-S---HHHHHHHHHHHHHIIIIITT-HHHHHHHHHHH--TTS-HHHHHHHHHHS-----TTT-SSSGGGS-HHHHHHHHHHHHHHHHHHHHHHHHTT--EE-SGGGG--SS--EE---SS--TTS-HHHHHHHHHHHHHHHHHHHHHTT---SS-----HHHHHHHHHHHHHHHT-

pLDDT: mean 89.45, std 8.48, range [57.16, 98.5]

Mean predicted aligned error: 5.71 Å

Foldseek 3Di:
DFWAAAPVHGDIDDPLDQADPPPRFGWAQELVVRHTDGDDPFWDQDPVGIWGFAPPVLLSHRYIDRPDPVRHDPLRLQEPAADPDDDSLSSVLSNQLSVLSVVVVSLCVLLVHDQAHCVRVVQQHAHEHEEADDPVDDWDAADDRRYGYDHSCCSDPVVVVVVCVVVVHPDDDSNLSVLLRVLLSLCVVQAPVDPVSVVLLCVQLNDQVPDLVVLQVCLVVDDQDPCQQAAFTSQSSSGSSNRRSNLRSVLSVLQVVLLVCQSVQNWDQDPPCPVVDPDGLTAGRHNHRPLVDALVVSVSNRVSVQVVQQVVQVVVVHHRPRPTHCHPSSSSSNRSSSCSSSVD